Protein 1AXI (pdb70)

Nearest PDB structures (foldseek):
  1axi-assembly1_A-2  TM=1.006E+00  e=3.060E-24  Homo sapiens
  1a22-assembly1_A  TM=9.870E-01  e=1.464E-20  Homo sapiens
  1hwg-assembly1_A  TM=9.704E-01  e=1.781E-20  Homo sapiens
  1hwh-assembly1_A-2  TM=9.744E-01  e=2.389E-20  Homo sapiens
  3hhr-assembly1_A  TM=9.683E-01  e=1.779E-19  Homo sapiens

B-factor: mean 29.58, std 12.78, range [9.53, 71.74]

Foldseek 3Di:
DPACLVLLVVLLVLLVVLLVLLVQLLVVLCVPPPDPVNVCVLVVPPLPDLQVVQDADDDDVVLLVDDLLLLLLSLLLLLVLCLPVLVLCQVSQVPDPDPQGHSVSVNVSSVVSNVSSVVVCVVVDPVSVVDHHGYDDDHSVVNSSVSVVSNVSSVSNSVSSVSSCPVRHDNVDPD/DKEWPAKADAAQQWIKTAIDDQPDKWKWKCWVVHTDTQPDCPPVHHRMGIGGRVVGDAPTKMKMFIAHPVGTDYIDMDGHQQRHAHDFWDDKDKAFDDDDDADQWTKMKIFTGGDVNYPPPVPPFQKKKKKWKDFPPDDDIHTDDIGRHGMDMDTTDGLPTKMKMWMWMDTPPHHDIHDIYPIDIDHHDDD

GO terms:
  GO:0008083 growth factor activity (F, IDA)
  GO:0005131 growth hormone receptor binding (F, IDA)
  GO:0010828 positive regulation of D-glucose transmembrane transport (P, IDA)
  GO:0070186 growth hormone activity (F, IDA)
  GO:0005576 extracellular region (C, EXP)
  GO:0005148 prolactin receptor binding (F, IDA)
  GO:0031904 endosome lumen (C, TAS)
  GO:0005576 extracellular region (C, TAS)
  GO:0005515 protein binding (F, IPI)
  GO:0005125 cytokine activity (F, IDA)
  GO:0005576 extracellular region (C, IDA)
  GO:0040018 positive regulation of multicellular organism growth (P, IDA)
  GO:0043568 positive regulation of insulin-like growth factor receptor signaling pathway (P, IDA)
  GO:0019221 cytokine-mediated signaling pathway (P, IDA)
  GO:0032355 response to estradiol (P, IDA)
  GO:0051897 positive regulation of phosphatidylinositol 3-kinase/protein kinase B signal transduction (P, IDA)
  GO:0046427 positive regulation of receptor signaling pathway via JAK-STAT (P, IDA)
  GO:0060396 growth hormone receptor signaling pathway (P, IDA)
  GO:0060397 growth hormone receptor signaling pathway via JAK-STAT (P, IDA)
  GO:0097696 cell surface receptor signaling pathway via STAT (P, IDA)

InterPro domains:
  IPR001400 Somatotropin/prolactin [PF00103] (9-215)
  IPR001400 Somatotropin/prolactin [PR00836] (79-92)
  IPR001400 Somatotropin/prolactin [PR00836] (101-119)
  IPR001400 Somatotropin/prolactin [PR00836] (179-195)
  IPR001400 Somatotropin/prolactin [PR00836] (195-209)
  IPR001400 Somatotropin/prolactin [PTHR11417] (5-215)
  IPR009079 Four-helical cytokine-like, core [G3DSA:1.20.1250.10] (27-217)
  IPR009079 Four-helical cytokine-like, core [SSF47266] (28-215)
  IPR018116 Somatotropin hormone, conserved site [PS00266] (79-112)
  IPR018116 Somatotropin hormone, conserved site [PS00338] (191-208)
  IPR034975 Somatotropin [cd10285] (35-215)

CATH classification: 1.20.1250.10

Solvent-accessible surface area: 17903 Å² total; per-residue (Å²): 181,131,89,21,40,194,45,2,84,44,2,10,116,53,2,33,87,1,17,52,2,0,19,55,1,3,88,44,16,25,134,69,118,19,89,152,123,36,44,50,61,49,14,51,93,84,23,110,6,43,0,61,79,2,63,29,13,24,40,72,66,94,0,31,147,65,55,41,54,52,0,0,44,3,0,10,2,0,0,32,1,0,30,71,7,0,62,115,0,136,78,13,1,82,76,22,165,30,86,42,12,44,16,64,38,0,73,92,33,0,73,42,0,15,96,62,0,81,58,1,33,52,125,47,111,96,143,16,96,86,40,76,92,9,126,64,81,158,115,82,64,60,33,4,18,16,1,4,13,0,16,20,0,1,9,8,2,8,9,0,2,37,0,0,10,20,94,33,10,141,32,26,10,68,194,110,30,103,21,83,92,7,76,0,24,17,16,38,21,1,20,0,59,15,62,121,96,41,123,42,63,0,54,10,9,52,62,149,148,88,118,74,11,51,41,82,123,74,29,36,93,60,1,0,61,0,62,70,87,54,6,13,2,12,22,6,0,2,0,53,0,21,21,125,76,35,76,35,26,25,47,6,6,7,0,11,45,16,0,22,1,38,36,2,60,53,24,68,64,72,84,77,50,144,62,149,121,39,129,94,10,35,0,61,0,112,10,74,24,5,179,66,14,19,42,68,114,2,3,2,30,8,30,5,16,1,8,40,18,23,44,124,70,125,169,50,84,140,45,121,68,38,103,73,55,41,21,35,4,137,75,4,100,25,110,91,64,6,16,2,55,0,62,0,33,11,71,42,4,16,91,50,10,134,54,7,89,63,29,126,0,86,3,90,113,214

Structure (mmCIF, N/CA/C/O backbone):
data_1AXI
#
_entry.id   1AXI
#
_cell.length_a   65.600
_cell.length_b   65.600
_cell.length_c   231.700
_cell.angle_alpha   90.00
_cell.angle_beta   90.00
_cell.angle_gamma   90.00
#
_symmetry.space_group_name_H-M   'P 43 21 2'
#
loop_
_entity.id
_entity.type
_entity.pdbx_description
1 polymer 'GROWTH HORMONE'
2 polymer 'GROWTH HORMONE RECEPTOR'
3 non-polymer 'SULFATE ION'
4 water water
#
loop_
_atom_site.group_PDB
_atom_site.id
_atom_site.type_symbol
_atom_site.label_atom_id
_atom_site.label_alt_id
_atom_site.label_comp_id
_atom_site.label_asym_id
_atom_site.label_entity_id
_atom_site.label_seq_id
_atom_site.pdbx_PDB_ins_code
_atom_site.Cartn_x
_atom_site.Cartn_y
_atom_site.Cartn_z
_atom_site.occupancy
_atom_site.B_iso_or_equiv
_atom_site.auth_seq_id
_atom_site.auth_comp_id
_atom_site.auth_asym_id
_atom_site.auth_atom_id
_atom_site.pdbx_PDB_model_num
ATOM 1 N N . THR A 1 3 ? 66.339 29.868 106.342 1.00 46.72 3 THR A N 1
ATOM 2 C CA . THR A 1 3 ? 66.106 28.651 107.191 1.00 45.44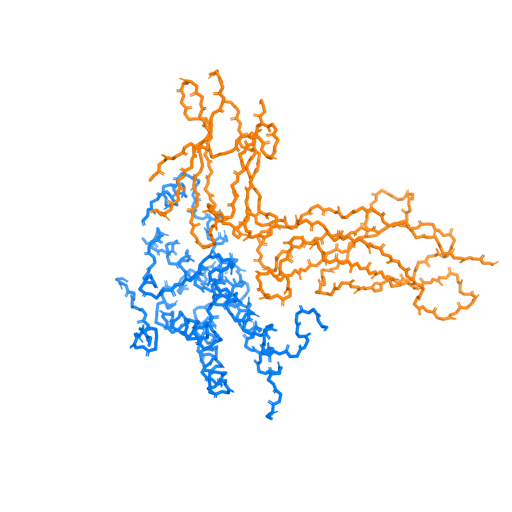 3 THR A CA 1
ATOM 3 C C . THR A 1 3 ? 64.636 28.227 107.193 1.00 41.74 3 THR A C 1
ATOM 4 O O . THR A 1 3 ? 63.758 29.068 107.050 1.00 40.25 3 THR A O 1
ATOM 8 N N . ILE A 1 4 ? 64.404 26.934 107.397 1.00 38.95 4 ILE A N 1
ATOM 9 C CA . ILE A 1 4 ? 63.012 26.460 107.497 1.00 37.64 4 ILE A CA 1
ATOM 10 C C . ILE A 1 4 ? 62.411 27.188 108.710 1.00 34.62 4 ILE A C 1
ATOM 11 O O . ILE A 1 4 ? 63.126 27.363 109.690 1.00 33.76 4 ILE A O 1
ATOM 16 N N . PRO A 1 5 ? 61.191 27.652 108.596 1.00 34.80 5 PRO A N 1
ATOM 17 C CA . PRO A 1 5 ? 60.507 28.384 109.651 1.00 33.12 5 PRO A CA 1
ATOM 18 C C . PRO A 1 5 ? 60.445 27.576 110.942 1.00 33.29 5 PRO A C 1
ATOM 19 O O . PRO A 1 5 ? 60.233 26.365 110.843 1.00 30.69 5 PRO A O 1
ATOM 23 N N . LEU A 1 6 ? 60.627 28.192 112.101 1.00 31.67 6 LEU A N 1
ATOM 24 C CA . LEU A 1 6 ? 60.674 27.456 113.369 1.00 34.43 6 LEU A CA 1
ATOM 25 C C . LEU A 1 6 ? 59.347 27.357 114.116 1.00 31.71 6 LEU A C 1
ATOM 26 O O . LEU A 1 6 ? 59.193 26.659 115.130 1.00 30.62 6 LEU A O 1
ATOM 31 N N . SER A 1 7 ? 58.341 28.019 113.584 1.00 25.92 7 SER A N 1
ATOM 32 C CA . SER A 1 7 ? 57.071 28.195 114.226 1.00 27.30 7 SER A CA 1
ATOM 33 C C . SER A 1 7 ? 56.439 26.851 114.527 1.00 25.38 7 SER A C 1
ATOM 34 O O . SER A 1 7 ? 55.947 26.728 115.649 1.00 24.66 7 SER A O 1
ATOM 37 N N . ARG A 1 8 ? 56.446 25.902 113.599 1.00 20.97 8 ARG A N 1
ATOM 38 C CA . ARG A 1 8 ? 55.839 24.612 113.816 1.00 21.96 8 ARG A CA 1
ATOM 39 C C . ARG A 1 8 ? 56.523 23.844 114.973 1.00 22.16 8 ARG A C 1
ATOM 40 O O . ARG A 1 8 ? 55.856 23.188 115.772 1.00 16.47 8 ARG A O 1
ATOM 48 N N . LEU A 1 9 ? 57.858 23.840 115.005 1.00 21.75 9 LEU A N 1
ATOM 49 C CA . LEU A 1 9 ? 58.557 23.113 116.085 1.00 23.37 9 LEU A CA 1
ATOM 50 C C . LEU A 1 9 ? 58.278 23.769 117.454 1.00 21.12 9 LEU A C 1
ATOM 51 O O . LEU A 1 9 ? 58.101 23.034 118.431 1.00 18.05 9 LEU A O 1
ATOM 56 N N . PHE A 1 10 ? 58.316 25.089 117.555 1.00 19.91 10 PHE A N 1
ATOM 57 C CA . PHE A 1 10 ? 58.046 25.824 118.786 1.00 22.18 10 PHE A CA 1
ATOM 58 C C . PHE A 1 10 ? 56.613 25.526 119.233 1.00 22.61 10 PHE A C 1
ATOM 59 O O . PHE A 1 10 ? 56.383 25.325 120.432 1.00 19.29 10 PHE A O 1
ATOM 67 N N . ASP A 1 11 ? 55.656 25.456 118.287 1.00 20.50 11 ASP A N 1
ATOM 68 C CA . ASP A 1 11 ? 54.268 25.202 118.661 1.00 22.01 11 ASP A CA 1
ATOM 69 C C . ASP A 1 11 ? 54.114 23.803 119.286 1.00 18.60 11 ASP A C 1
ATOM 70 O O . ASP A 1 11 ? 53.454 23.624 120.302 1.00 14.52 11 ASP A O 1
ATOM 75 N N . ASN A 1 12 ? 54.831 22.843 118.692 1.00 16.06 12 ASN A N 1
ATOM 76 C CA . ASN A 1 12 ? 54.754 21.477 119.167 1.00 15.93 12 ASN A CA 1
ATOM 77 C C . ASN A 1 12 ? 55.503 21.286 120.502 1.00 16.86 12 ASN A C 1
ATOM 78 O O . ASN A 1 12 ? 54.953 20.586 121.357 1.00 12.14 12 ASN A O 1
ATOM 83 N N . ALA A 1 13 ? 56.663 21.912 120.687 1.00 14.93 13 ALA A N 1
ATOM 84 C CA . ALA A 1 13 ? 57.399 21.859 121.933 1.00 17.75 13 ALA A CA 1
ATOM 85 C C . ALA A 1 13 ? 56.571 22.558 123.050 1.00 19.59 13 ALA A C 1
ATOM 86 O O . ALA A 1 13 ? 56.497 22.057 124.167 1.00 16.54 13 ALA A O 1
ATOM 88 N N . MET A 1 14 ? 55.886 23.660 122.738 1.00 19.53 14 MET A N 1
ATOM 89 C CA . MET A 1 14 ? 55.109 24.405 123.735 1.00 18.56 14 MET A CA 1
ATOM 90 C C . MET A 1 14 ? 53.863 23.670 124.183 1.00 19.57 14 MET A C 1
ATOM 91 O O . MET A 1 14 ? 53.442 23.766 125.332 1.00 16.35 14 MET A O 1
ATOM 96 N N . LEU A 1 15 ? 53.236 22.886 123.300 1.00 18.87 15 LEU A N 1
ATOM 97 C CA . LEU A 1 15 ? 52.090 22.064 123.613 1.00 19.19 15 LEU A CA 1
ATOM 98 C C . LEU A 1 15 ? 52.444 21.023 124.701 1.00 18.76 15 LEU A C 1
ATOM 99 O O . LEU A 1 15 ? 51.659 20.843 125.634 1.00 18.15 15 LEU A O 1
ATOM 104 N N . ARG A 1 16 ? 53.540 20.304 124.570 1.00 15.34 16 ARG A N 1
ATOM 105 C CA . ARG A 1 16 ? 54.043 19.359 125.527 1.00 17.54 16 ARG A CA 1
ATOM 106 C C . ARG A 1 16 ? 54.550 20.010 126.824 1.00 16.60 16 ARG A C 1
ATOM 107 O O . ARG A 1 16 ? 54.292 19.376 127.874 1.00 16.23 16 ARG A O 1
ATOM 115 N N . ALA A 1 17 ? 55.199 21.163 126.781 1.00 12.39 17 ALA A N 1
ATOM 116 C CA . ALA A 1 17 ? 55.620 21.846 128.002 1.00 16.09 17 ALA A CA 1
ATOM 117 C C . ALA A 1 17 ? 54.427 22.310 128.863 1.00 17.31 17 ALA A C 1
ATOM 118 O O . ALA A 1 17 ? 54.374 22.208 130.089 1.00 16.15 17 ALA A O 1
ATOM 120 N N . HIS A 1 18 ? 53.423 22.862 128.196 1.00 15.46 18 HIS A N 1
ATOM 121 C CA . HIS A 1 18 ? 52.210 23.340 128.878 1.00 19.35 18 HIS A CA 1
ATOM 122 C C . HIS A 1 18 ? 51.462 22.167 129.524 1.00 16.12 18 HIS A C 1
ATOM 123 O O . HIS A 1 18 ? 50.834 22.297 130.566 1.00 17.33 18 HIS A O 1
ATOM 130 N N . ARG A 1 19 ? 51.364 21.059 128.796 1.00 17.24 19 ARG A N 1
ATOM 131 C CA . ARG A 1 19 ? 50.700 19.859 129.308 1.00 18.05 19 ARG A CA 1
ATOM 132 C C . ARG A 1 19 ? 51.457 19.303 130.533 1.00 17.41 19 ARG A C 1
ATOM 133 O O . ARG A 1 19 ? 50.854 18.857 131.524 1.00 14.67 19 ARG A O 1
ATOM 141 N N . LEU A 1 20 ? 52.802 19.271 130.457 1.00 16.10 20 LEU A N 1
ATOM 142 C CA . LEU A 1 20 ? 53.561 18.835 131.652 1.00 16.63 20 LEU A CA 1
ATOM 143 C C . LEU A 1 20 ? 53.326 19.769 132.846 1.00 17.34 20 LEU A C 1
ATOM 144 O O . LEU A 1 20 ? 53.208 19.326 134.002 1.00 14.81 20 LEU A O 1
ATOM 149 N N . HIS A 1 21 ? 53.330 21.086 132.558 1.00 16.78 21 HIS A N 1
ATOM 150 C CA . HIS A 1 21 ? 53.092 22.084 133.604 1.00 16.09 21 HIS A CA 1
ATOM 151 C C . HIS A 1 21 ? 51.702 21.942 134.214 1.00 17.21 21 HIS A C 1
ATOM 152 O O . HIS A 1 21 ? 51.513 21.999 135.428 1.00 14.08 21 HIS A O 1
ATOM 159 N N . GLN A 1 22 ? 50.676 21.767 133.360 1.00 16.78 22 GLN A N 1
ATOM 160 C CA . GLN A 1 22 ? 49.311 21.595 133.836 1.00 18.85 22 GLN A CA 1
ATOM 161 C C . GLN A 1 22 ? 49.145 20.347 134.680 1.00 17.46 22 GLN A C 1
ATOM 162 O O . GLN A 1 22 ? 48.496 20.304 135.739 1.00 17.81 22 GLN A O 1
ATOM 168 N N . LEU A 1 23 ? 49.681 19.223 134.242 1.00 16.69 23 LEU A N 1
ATOM 169 C CA . LEU A 1 23 ? 49.645 17.965 134.955 1.00 19.20 23 LEU A CA 1
ATOM 170 C C . LEU A 1 23 ? 50.337 18.082 136.328 1.00 21.33 23 LEU A C 1
ATOM 171 O O . LEU A 1 23 ? 49.835 17.535 137.339 1.00 21.05 23 LEU A O 1
ATOM 176 N N . ALA A 1 24 ? 51.515 18.707 136.370 1.00 18.07 24 ALA A N 1
ATOM 177 C CA . ALA A 1 24 ? 52.221 18.930 137.626 1.00 19.57 24 ALA A CA 1
ATOM 178 C C . ALA A 1 24 ? 51.423 19.827 138.577 1.00 20.04 24 ALA A C 1
ATOM 179 O O . ALA A 1 24 ? 51.347 19.544 139.797 1.00 19.25 24 ALA A O 1
ATOM 181 N N . PHE A 1 25 ? 50.853 20.939 138.056 1.00 17.94 25 PHE A N 1
ATOM 182 C CA . PHE A 1 25 ? 50.109 21.825 138.949 1.00 19.90 25 PHE A CA 1
ATOM 183 C C . PHE A 1 25 ? 48.837 21.185 139.554 1.00 20.80 25 PHE A C 1
ATOM 184 O O . PHE A 1 25 ? 48.565 21.358 140.734 1.00 17.96 25 PHE A O 1
ATOM 192 N N . ASP A 1 26 ? 48.045 20.509 138.735 1.00 19.28 26 ASP A N 1
ATOM 193 C CA . ASP A 1 26 ? 46.796 19.881 139.109 1.00 23.20 26 ASP A CA 1
ATOM 194 C C . ASP A 1 26 ? 46.991 18.680 140.038 1.00 23.60 26 ASP A C 1
ATOM 195 O O . ASP A 1 26 ? 46.240 18.554 140.989 1.00 25.45 26 ASP A O 1
ATOM 200 N N . THR A 1 27 ? 48.032 17.905 139.838 1.00 19.48 27 THR A N 1
ATOM 201 C CA . THR A 1 27 ? 48.417 16.774 140.656 1.00 24.55 27 THR A CA 1
ATOM 202 C C . THR A 1 27 ? 48.938 17.191 142.015 1.00 24.30 27 THR A C 1
ATOM 203 O O . THR A 1 27 ? 48.580 16.582 143.039 1.00 23.96 27 THR A O 1
ATOM 207 N N . TYR A 1 28 ? 49.736 18.270 142.077 1.00 21.71 28 TYR A N 1
ATOM 208 C CA . TYR A 1 28 ? 50.155 18.834 143.347 1.00 20.04 28 TYR A CA 1
ATOM 209 C C . TYR A 1 28 ? 48.920 19.333 144.133 1.00 21.26 28 TYR A C 1
ATOM 210 O O . TYR A 1 28 ? 48.726 18.977 145.301 1.00 18.26 28 TYR A O 1
ATOM 219 N N . GLN A 1 29 ? 48.057 20.135 143.522 1.00 18.73 29 GLN A N 1
ATOM 220 C CA . GLN A 1 29 ? 46.899 20.689 144.191 1.00 21.45 29 GLN A CA 1
ATOM 221 C C . GLN A 1 29 ? 45.982 19.591 144.759 1.00 24.67 29 GLN A C 1
ATOM 222 O O . GLN A 1 29 ? 45.602 19.662 145.944 1.00 24.07 29 GLN A O 1
ATOM 228 N N . GLU A 1 30 ? 45.586 18.607 143.957 1.00 24.98 30 GLU A N 1
ATOM 229 C CA . GLU A 1 30 ? 44.743 17.496 144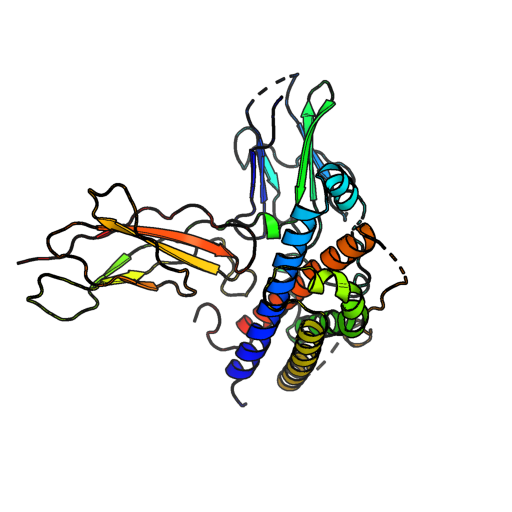.400 1.00 28.40 30 GLU A CA 1
ATOM 230 C C . GLU A 1 30 ? 45.346 16.798 145.610 1.00 29.51 30 GLU A C 1
ATOM 231 O O . GLU A 1 30 ? 44.693 16.602 146.638 1.00 28.31 30 GLU A O 1
ATOM 237 N N . PHE A 1 31 ? 46.623 16.395 145.486 1.00 25.75 31 PHE A N 1
ATOM 238 C CA . PHE A 1 31 ? 47.335 15.762 146.559 1.00 24.14 31 PHE A CA 1
ATOM 239 C C . PHE A 1 31 ? 47.308 16.594 147.846 1.00 24.87 31 PHE A C 1
ATOM 240 O O . PHE A 1 31 ? 47.046 16.042 148.935 1.00 21.81 31 PHE A O 1
ATOM 248 N N . GLU A 1 32 ? 47.714 17.844 147.785 1.00 25.60 32 GLU A N 1
ATOM 249 C CA . GLU A 1 32 ? 47.754 18.726 148.949 1.00 27.44 32 GLU A CA 1
ATOM 250 C C . GLU A 1 32 ? 46.376 18.847 149.613 1.00 27.91 32 GLU A C 1
ATOM 251 O O . GLU A 1 32 ? 46.294 18.725 150.838 1.00 26.59 32 GLU A O 1
ATOM 257 N N . GLU A 1 33 ? 45.303 19.042 148.877 1.00 28.75 33 GLU A N 1
ATOM 258 C CA . GLU A 1 33 ? 43.937 19.177 149.316 1.00 29.23 33 GLU A CA 1
ATOM 259 C C . GLU A 1 33 ? 43.379 17.901 149.981 1.00 32.69 33 GLU A C 1
ATOM 260 O O . GLU A 1 33 ? 42.509 18.030 150.874 1.00 30.87 33 GLU A O 1
ATOM 266 N N . ALA A 1 34 ? 43.792 16.736 149.481 1.00 29.96 34 ALA A N 1
ATOM 267 C CA . ALA A 1 34 ? 43.325 15.489 150.040 1.00 33.89 34 ALA A CA 1
ATOM 268 C C . ALA A 1 34 ? 44.121 14.975 151.243 1.00 32.93 34 ALA A C 1
ATOM 269 O O . ALA A 1 34 ? 43.497 14.446 152.197 1.00 34.62 34 ALA A O 1
ATOM 271 N N . TYR A 1 35 ? 45.437 14.999 151.192 1.00 28.79 35 TYR A N 1
ATOM 272 C CA . TYR A 1 35 ? 46.289 14.406 152.192 1.00 28.81 35 TYR A CA 1
ATOM 273 C C . TYR A 1 35 ? 47.020 15.299 153.173 1.00 29.70 35 TYR A C 1
ATOM 274 O O . TYR A 1 35 ? 47.679 14.734 154.075 1.00 30.58 35 TYR A O 1
ATOM 283 N N . ILE A 1 36 ? 46.986 16.631 153.055 1.00 27.31 36 ILE A N 1
ATOM 284 C CA . ILE A 1 36 ? 47.887 17.423 153.892 1.00 28.11 36 ILE A CA 1
ATOM 285 C C . ILE A 1 36 ? 47.122 18.484 154.656 1.00 29.05 36 ILE A C 1
ATOM 286 O O . ILE A 1 36 ? 46.647 19.455 154.092 1.00 30.50 36 ILE A O 1
ATOM 291 N N . PRO A 1 37 ? 46.929 18.289 155.958 1.00 31.32 37 PRO A N 1
ATOM 292 C CA . PRO A 1 37 ? 46.251 19.291 156.778 1.00 34.24 37 PRO A CA 1
ATOM 293 C C . PRO A 1 37 ? 47.087 20.584 156.801 1.00 36.76 37 PRO A C 1
ATOM 294 O O . PRO A 1 37 ? 48.293 20.558 156.565 1.00 35.88 37 PRO A O 1
ATOM 298 N N . LYS A 1 38 ? 46.495 21.730 157.082 1.00 41.71 38 LYS A N 1
ATOM 299 C CA . LYS A 1 38 ? 47.126 23.029 157.107 1.00 46.38 38 LYS A CA 1
ATOM 300 C C . LYS A 1 38 ? 48.322 23.201 158.022 1.00 47.18 38 LYS A C 1
ATOM 301 O O . LYS A 1 38 ? 49.215 23.981 157.652 1.00 48.29 38 LYS A O 1
ATOM 307 N N . GLU A 1 39 ? 48.454 22.487 159.128 1.00 48.06 39 GLU A N 1
ATOM 308 C CA . GLU A 1 39 ? 49.609 22.614 160.014 1.00 48.28 39 GLU A CA 1
ATOM 309 C C . GLU A 1 39 ? 50.821 21.901 159.456 1.00 44.81 39 GLU A C 1
ATOM 310 O O . GLU A 1 39 ? 51.954 22.325 159.675 1.00 45.38 39 GLU A O 1
ATOM 316 N N . GLN A 1 40 ? 50.615 20.759 158.806 1.00 42.67 40 GLN A N 1
ATOM 317 C CA . GLN A 1 40 ? 51.709 20.032 158.178 1.00 40.81 40 GLN A CA 1
ATOM 318 C C . GLN A 1 40 ? 52.152 20.851 156.931 1.00 40.39 40 GLN A C 1
ATOM 319 O O . GLN A 1 40 ? 53.348 20.807 156.638 1.00 39.30 40 GLN A O 1
ATOM 321 N N . LYS A 1 41 ? 51.202 21.514 156.280 1.00 38.05 41 LYS A N 1
ATOM 322 C CA . LYS A 1 41 ? 51.566 22.385 155.151 1.00 39.02 41 LYS A CA 1
ATOM 323 C C . LYS A 1 41 ? 52.504 23.525 155.596 1.00 36.71 41 LYS A C 1
ATOM 324 O O . LYS A 1 41 ? 53.559 23.712 155.042 1.00 33.02 41 LYS A O 1
ATOM 330 N N . TYR A 1 42 ? 52.122 24.257 156.654 1.00 39.79 42 TYR A N 1
ATOM 331 C CA . TYR A 1 42 ? 52.978 25.335 157.162 1.00 39.35 42 TYR A CA 1
ATOM 332 C C . TYR A 1 42 ? 54.366 24.824 157.561 1.00 37.43 42 TYR A C 1
ATOM 333 O O . TYR A 1 42 ? 55.384 25.421 157.159 1.00 33.89 42 TYR A O 1
ATOM 342 N N . SER A 1 43 ? 54.437 23.730 158.316 1.00 35.45 43 SER A N 1
ATOM 343 C CA . SER A 1 43 ? 55.744 23.192 158.691 1.00 39.85 43 SER A CA 1
ATOM 344 C C . SER A 1 43 ? 56.546 22.872 157.425 1.00 38.91 43 SER A C 1
ATOM 345 O O . SER A 1 43 ? 57.711 23.240 157.339 1.00 37.56 43 SER A O 1
ATOM 348 N N . PHE A 1 44 ? 55.938 22.162 156.474 1.00 39.61 44 PHE A N 1
ATOM 349 C CA . PHE A 1 44 ? 56.630 21.827 155.228 1.00 41.13 44 PHE A CA 1
ATOM 350 C C . PHE A 1 44 ? 57.121 23.074 154.490 1.00 38.31 44 PHE A C 1
ATOM 351 O O . PHE A 1 44 ? 58.311 23.134 154.198 1.00 37.02 44 PHE A O 1
ATOM 359 N N . LEU A 1 45 ? 56.269 24.074 154.280 1.00 37.65 45 LEU A N 1
ATOM 360 C CA . LEU A 1 45 ? 56.652 25.252 153.491 1.00 39.77 45 LEU A CA 1
ATOM 361 C C . LEU A 1 45 ? 57.546 26.248 154.211 1.00 41.19 45 LEU A C 1
ATOM 362 O O . LEU A 1 45 ? 58.278 27.020 153.560 1.00 40.98 45 LEU A O 1
ATOM 367 N N . GLN A 1 46 ? 57.588 26.212 155.540 1.00 43.10 46 GLN A N 1
ATOM 368 C CA . GLN A 1 46 ? 58.458 27.040 156.358 1.00 46.04 46 GLN A CA 1
ATOM 369 C C . GLN A 1 46 ? 59.894 26.493 156.386 1.00 49.01 46 GLN A C 1
ATOM 370 O O . GLN A 1 46 ? 60.836 27.239 156.684 1.00 47.59 46 GLN A O 1
ATOM 376 N N . ASN A 1 47 ? 60.038 25.197 156.089 1.00 50.30 47 ASN A N 1
ATOM 377 C CA . ASN A 1 47 ? 61.372 24.598 156.158 1.00 54.27 47 ASN A CA 1
ATOM 378 C C . ASN A 1 47 ? 62.107 24.638 154.825 1.00 55.71 47 ASN A C 1
ATOM 379 O O . ASN A 1 47 ? 61.617 24.182 153.803 1.00 56.65 47 ASN A O 1
ATOM 384 N N . PRO A 1 48 ? 63.318 25.202 154.833 1.00 56.74 48 PRO A N 1
ATOM 385 C CA . PRO A 1 48 ? 64.186 25.317 153.682 1.00 56.73 48 PRO A CA 1
ATOM 386 C C . PRO A 1 48 ? 65.019 24.090 153.396 1.00 56.71 48 PRO A C 1
ATOM 387 O O . PRO A 1 48 ? 64.660 23.167 152.690 1.00 59.21 48 PRO A O 1
ATOM 391 N N . SER A 1 51 ? 62.210 23.123 150.969 1.00 59.09 51 SER A N 1
ATOM 392 C CA . SER A 1 51 ? 62.182 22.799 149.539 1.00 56.79 51 SER A CA 1
ATOM 393 C C . SER A 1 51 ? 63.484 23.004 148.787 1.00 56.07 51 SER A C 1
ATOM 394 O O . SER A 1 51 ? 63.542 23.770 147.815 1.00 57.85 51 SER A O 1
ATOM 396 N N . LEU A 1 52 ? 64.571 22.330 149.186 1.00 53.05 52 LEU A N 1
ATOM 397 C CA . LEU A 1 52 ? 65.787 22.406 148.348 1.00 49.97 52 LEU A CA 1
ATOM 398 C C . LEU A 1 52 ? 65.688 21.131 147.495 1.00 47.70 52 LEU A C 1
ATOM 399 O O . LEU A 1 52 ? 65.873 19.999 147.951 1.00 49.32 52 LEU A O 1
ATOM 404 N N . CYS A 1 53 ? 65.204 21.245 146.276 1.00 40.23 53 CYS A N 1
ATOM 405 C CA . CYS A 1 53 ? 64.932 20.102 145.407 1.00 35.76 53 CYS A CA 1
ATOM 406 C C . CYS A 1 53 ? 66.215 19.457 144.968 1.00 31.06 53 CYS A C 1
ATOM 407 O O . CYS A 1 53 ? 67.234 20.148 144.921 1.00 29.05 53 CYS A O 1
ATOM 410 N N . PHE A 1 54 ? 66.227 18.198 144.555 1.00 31.02 54 PHE A N 1
ATOM 411 C CA . PHE A 1 54 ? 67.439 17.600 143.983 1.00 31.49 54 PHE A CA 1
ATOM 412 C C . PHE A 1 54 ? 67.909 18.415 142.786 1.00 32.80 54 PHE A C 1
ATOM 413 O O . PHE A 1 54 ? 69.134 18.438 142.558 1.00 32.65 54 PHE A O 1
ATOM 421 N N . SER A 1 55 ? 67.076 19.175 142.053 1.00 32.40 55 SER A N 1
ATOM 422 C CA . SER A 1 55 ? 67.585 19.969 140.934 1.00 34.31 55 SER A CA 1
ATOM 423 C C . SER A 1 55 ? 68.256 21.290 141.262 1.00 34.65 55 SER A C 1
ATOM 424 O O . SER A 1 55 ? 68.635 22.013 140.319 1.00 35.57 55 SER A O 1
ATOM 427 N N . GLU A 1 56 ? 68.495 21.665 142.499 1.00 36.49 56 GLU A N 1
ATOM 428 C CA . GLU A 1 56 ? 69.148 22.909 142.892 1.00 38.17 56 GLU A CA 1
ATOM 429 C C . GLU A 1 56 ? 70.569 23.075 142.423 1.00 37.76 56 GLU A C 1
ATOM 430 O O . GLU A 1 56 ? 71.019 24.239 142.356 1.00 41.43 56 GLU A O 1
ATOM 436 N N . SER A 1 57 ? 71.254 22.056 141.909 1.00 35.57 57 SER A N 1
ATOM 437 C CA . SER A 1 57 ? 72.561 22.249 141.300 1.00 34.48 57 SER A CA 1
ATOM 438 C C . SER A 1 57 ? 72.401 22.960 139.954 1.00 33.18 57 SER A C 1
ATOM 439 O O . SER A 1 57 ? 73.379 23.510 139.437 1.00 33.39 57 SER A O 1
ATOM 442 N N . ILE A 1 58 ? 71.229 22.868 139.316 1.00 29.00 58 ILE A N 1
ATOM 443 C CA . ILE A 1 58 ? 71.032 23.557 138.030 1.00 28.49 58 ILE A CA 1
ATOM 444 C C . ILE A 1 58 ? 70.603 24.989 138.363 1.00 29.21 58 ILE A C 1
ATOM 445 O O . ILE A 1 58 ? 69.650 25.295 139.091 1.00 24.65 58 ILE A O 1
ATOM 450 N N . PRO A 1 59 ? 71.359 25.943 137.850 1.00 29.41 59 PRO A N 1
ATOM 451 C CA . PRO A 1 59 ? 71.095 27.344 138.185 1.00 31.38 59 PRO A CA 1
ATOM 452 C C . PRO A 1 59 ? 69.877 27.814 137.419 1.00 31.35 59 PRO A C 1
ATOM 453 O O . PRO A 1 59 ? 69.837 27.680 136.202 1.00 35.31 59 PRO A O 1
ATOM 457 N N . THR A 1 60 ? 68.817 28.257 138.059 1.00 29.12 60 THR A N 1
ATOM 458 C CA . THR A 1 60 ? 67.556 28.647 137.505 1.00 27.52 60 THR A CA 1
ATOM 459 C C . THR A 1 60 ? 67.139 30.059 137.902 1.00 28.07 60 THR A C 1
ATOM 460 O O . THR A 1 60 ? 66.739 30.269 139.052 1.00 27.90 60 THR A O 1
ATOM 464 N N . PRO A 1 61 ? 67.155 31.042 136.993 1.00 25.53 61 PRO A N 1
ATOM 465 C CA . PRO A 1 61 ? 66.749 32.399 137.312 1.00 23.22 61 PRO A CA 1
ATOM 466 C C . PRO A 1 61 ? 65.272 32.395 137.727 1.00 24.88 61 PRO A C 1
ATOM 467 O O . PRO A 1 61 ? 64.529 31.579 137.125 1.00 22.31 61 PRO A O 1
ATOM 471 N N . SER A 1 62 ? 64.881 33.278 138.635 1.00 21.56 62 SER A N 1
ATOM 472 C CA . SER A 1 62 ? 63.506 33.254 139.140 1.00 25.72 62 SER A CA 1
ATOM 473 C C . SER A 1 62 ? 62.742 34.555 139.196 1.00 22.71 62 SER A C 1
ATOM 474 O O . SER A 1 62 ? 61.758 34.697 139.919 1.00 23.89 62 SER A O 1
ATOM 477 N N . ASN A 1 63 ? 63.103 35.570 138.439 1.00 19.99 63 ASN A N 1
ATOM 478 C CA . ASN A 1 63 ? 62.419 36.828 138.296 1.00 22.95 63 ASN A CA 1
ATOM 479 C C . ASN A 1 63 ? 62.630 37.232 136.825 1.00 22.82 63 ASN A C 1
ATOM 480 O O . ASN A 1 63 ? 63.463 36.655 136.110 1.00 20.61 63 ASN A O 1
ATOM 485 N N . ARG A 1 64 ? 61.736 38.082 136.356 1.00 21.72 64 ARG A N 1
ATOM 486 C CA . ARG A 1 64 ? 61.667 38.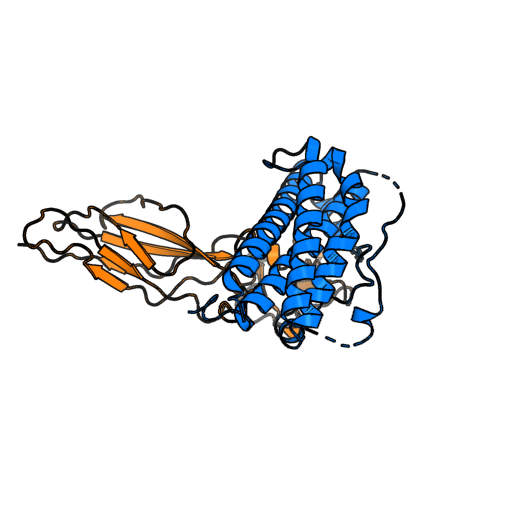460 134.980 1.00 24.64 64 ARG A CA 1
ATOM 487 C C . ARG A 1 64 ? 62.971 39.054 134.435 1.00 23.93 64 ARG A C 1
ATOM 488 O O . ARG A 1 64 ? 63.472 38.555 133.424 1.00 20.35 64 ARG A O 1
ATOM 496 N N . GLU A 1 65 ? 63.526 40.045 135.131 1.00 25.34 65 GLU A N 1
ATOM 497 C CA . GLU A 1 65 ? 64.747 40.671 134.619 1.00 29.54 65 GLU A CA 1
ATOM 498 C C . GLU A 1 65 ? 65.893 39.672 134.503 1.00 29.32 65 GLU A C 1
ATOM 499 O O . GLU A 1 65 ? 66.489 39.656 133.429 1.00 30.70 65 GLU A O 1
ATOM 501 N N . GLU A 1 66 ? 66.161 38.864 135.528 1.00 29.24 66 GLU A N 1
ATOM 502 C CA . GLU A 1 66 ? 67.293 37.948 135.429 1.00 29.18 66 GLU A CA 1
ATOM 503 C C . GLU A 1 66 ? 67.093 36.879 134.368 1.00 26.78 66 GLU A C 1
ATOM 504 O O . GLU A 1 66 ? 68.045 36.402 133.777 1.00 25.53 66 GLU A O 1
ATOM 510 N N . THR A 1 67 ? 65.858 36.444 134.145 1.00 24.89 67 THR A N 1
ATOM 511 C CA . THR A 1 67 ? 65.585 35.388 133.197 1.00 20.64 67 THR A CA 1
ATOM 512 C C . THR A 1 67 ? 65.795 35.971 131.803 1.00 23.41 67 THR A C 1
ATOM 513 O O . THR A 1 67 ? 66.515 35.353 130.995 1.00 21.88 67 THR A O 1
ATOM 517 N N . GLN A 1 68 ? 65.203 37.139 131.541 1.00 22.56 68 GLN A N 1
ATOM 518 C CA . GLN A 1 68 ? 65.345 37.690 130.189 1.00 26.46 68 GLN A CA 1
ATOM 519 C C . GLN A 1 68 ? 66.754 38.132 129.837 1.00 28.32 68 GLN A C 1
ATOM 520 O O . GLN A 1 68 ? 67.040 38.326 128.651 1.00 28.67 68 GLN A O 1
ATOM 526 N N . GLN A 1 69 ? 67.709 38.299 130.737 1.00 29.31 69 GLN A N 1
ATOM 527 C CA . GLN A 1 69 ? 69.089 38.601 130.489 1.00 29.72 69 GLN A CA 1
ATOM 528 C C . GLN A 1 69 ? 69.829 37.394 129.908 1.00 30.39 69 GLN A C 1
ATOM 529 O O . GLN A 1 69 ? 70.883 37.544 129.266 1.00 27.66 69 GLN A O 1
ATOM 535 N N . LYS A 1 70 ? 69.329 36.181 130.147 1.00 28.34 70 LYS A N 1
ATOM 536 C CA . LYS A 1 70 ? 69.928 34.965 129.607 1.00 27.99 70 LYS A CA 1
ATOM 537 C C . LYS A 1 70 ? 69.777 34.873 128.092 1.00 27.91 70 LYS A C 1
ATOM 538 O O . LYS A 1 70 ? 68.773 35.376 127.606 1.00 29.20 70 LYS A O 1
ATOM 544 N N . SER A 1 71 ? 70.682 34.248 127.374 1.00 25.34 71 SER A N 1
ATOM 545 C CA . SER A 1 71 ? 70.599 33.988 125.957 1.00 26.34 71 SER A CA 1
ATOM 546 C C . SER A 1 71 ? 69.610 32.856 125.642 1.00 25.17 71 SER A C 1
ATOM 547 O O . SER A 1 71 ? 69.162 32.115 126.540 1.00 22.01 71 SER A O 1
ATOM 550 N N . ASN A 1 72 ? 69.268 32.666 124.377 1.00 23.50 72 ASN A N 1
ATOM 551 C CA . ASN A 1 72 ? 68.334 31.636 123.981 1.00 23.58 72 ASN A CA 1
ATOM 552 C C . ASN A 1 72 ? 68.863 30.228 124.272 1.00 24.97 72 ASN A C 1
ATOM 553 O O . ASN A 1 72 ? 68.098 29.372 124.747 1.00 20.76 72 ASN A O 1
ATOM 558 N N . LEU A 1 73 ? 70.139 30.041 123.959 1.00 25.06 73 LEU A N 1
ATOM 559 C CA . LEU A 1 73 ? 70.807 28.759 124.173 1.00 27.21 73 LEU A CA 1
ATOM 560 C C . LEU A 1 73 ? 70.969 28.444 125.651 1.00 25.58 73 LEU A C 1
ATOM 561 O O . LEU A 1 73 ? 70.831 27.252 126.023 1.00 24.19 73 LEU A O 1
ATOM 566 N N . GLU A 1 74 ? 71.224 29.432 126.509 1.00 24.28 74 GLU A N 1
ATOM 567 C CA . GLU A 1 74 ? 71.293 29.169 127.937 1.00 25.94 74 GLU A CA 1
ATOM 568 C C . GLU A 1 74 ? 69.921 28.697 128.454 1.00 23.46 74 GLU A C 1
ATOM 569 O O . GLU A 1 74 ? 69.820 27.691 129.158 1.00 20.12 74 GLU A O 1
ATOM 575 N N . LEU A 1 75 ? 68.857 29.415 128.076 1.00 23.13 75 LEU A N 1
ATOM 576 C CA . LEU A 1 75 ? 67.497 29.064 128.557 1.00 24.17 75 LEU A CA 1
ATOM 577 C C . LEU A 1 75 ? 67.050 27.701 128.021 1.00 22.92 75 LEU A C 1
ATOM 578 O O . LEU A 1 75 ? 66.464 26.927 128.771 1.00 21.19 75 LEU A O 1
ATOM 583 N N . LEU A 1 76 ? 67.426 27.336 126.778 1.00 19.37 76 LEU A N 1
ATOM 584 C CA . LEU A 1 76 ? 67.085 26.027 126.274 1.00 20.39 76 LEU A CA 1
ATOM 585 C C . LEU A 1 76 ? 67.926 24.959 127.032 1.00 21.96 76 LEU A C 1
ATOM 586 O O . LEU A 1 76 ? 67.471 23.835 127.281 1.00 19.63 76 LEU A O 1
ATOM 591 N N . ARG A 1 77 ? 69.183 25.257 127.314 1.00 20.44 77 ARG A N 1
ATOM 592 C CA . ARG A 1 77 ? 70.091 24.305 127.959 1.00 22.87 77 ARG A CA 1
ATOM 593 C C . ARG A 1 77 ? 69.618 24.028 129.399 1.00 22.19 77 ARG A C 1
ATOM 594 O O . ARG A 1 77 ? 69.692 22.910 129.885 1.00 22.63 77 ARG A O 1
ATOM 602 N N . ILE A 1 78 ? 69.213 25.074 130.124 1.00 19.84 78 ILE A N 1
ATOM 603 C CA . ILE A 1 78 ? 68.689 24.871 131.463 1.00 21.56 78 ILE A CA 1
ATOM 604 C C . ILE A 1 78 ? 67.415 24.043 131.360 1.00 20.72 78 ILE A C 1
ATOM 605 O O . ILE A 1 78 ? 67.351 23.077 132.130 1.00 20.92 78 ILE A O 1
ATOM 610 N N . SER A 1 79 ? 66.522 24.315 130.403 1.00 19.81 79 SER A N 1
ATOM 611 C CA . SER A 1 79 ? 65.306 23.531 130.234 1.00 18.27 79 SER A CA 1
ATOM 612 C C . SER A 1 79 ? 65.582 22.078 129.956 1.00 17.19 79 SER A C 1
ATOM 613 O O . SER A 1 79 ? 64.895 21.170 130.476 1.00 15.52 79 SER A O 1
ATOM 616 N N . LEU A 1 80 ? 66.617 21.862 129.136 1.00 16.45 80 LEU A N 1
ATOM 617 C CA . LEU A 1 80 ? 67.029 20.520 128.787 1.00 15.98 80 LEU A CA 1
ATOM 618 C C . LEU A 1 80 ? 67.475 19.746 130.030 1.00 15.59 80 LEU A C 1
ATOM 619 O O . LEU A 1 80 ? 66.982 18.640 130.267 1.00 19.26 80 LEU A O 1
ATOM 624 N N . LEU A 1 81 ? 68.314 20.315 130.869 1.00 16.14 81 LEU A N 1
ATOM 625 C CA . LEU A 1 81 ? 68.788 19.656 132.085 1.00 18.08 81 LEU A CA 1
ATOM 626 C C . LEU A 1 81 ? 67.665 19.451 133.107 1.00 18.89 81 LEU A C 1
ATOM 627 O O . LEU A 1 81 ? 67.671 18.404 133.748 1.00 17.75 81 LEU A O 1
ATOM 632 N N . LEU A 1 82 ? 66.698 20.373 133.220 1.00 15.88 82 LEU A N 1
ATOM 633 C CA . LEU A 1 82 ? 65.574 20.122 134.123 1.00 16.18 82 LEU A CA 1
ATOM 634 C C . LEU A 1 82 ? 64.745 18.919 133.700 1.00 17.39 82 LEU A C 1
ATOM 635 O O . LEU A 1 82 ? 64.392 18.042 134.514 1.00 17.79 82 LEU A O 1
ATOM 640 N N . ILE A 1 83 ? 64.407 18.810 132.409 1.00 15.56 83 ILE A N 1
ATOM 641 C CA . ILE A 1 83 ? 63.624 17.708 131.874 1.00 18.64 83 ILE A CA 1
ATOM 642 C C . ILE A 1 83 ? 64.370 16.380 132.057 1.00 17.37 83 ILE A C 1
ATOM 643 O O . ILE A 1 83 ? 63.817 15.395 132.552 1.00 19.12 83 ILE A O 1
ATOM 648 N N . GLN A 1 84 ? 65.665 16.379 131.722 1.00 17.23 84 GLN A N 1
ATOM 649 C CA . GLN A 1 84 ? 66.461 15.153 131.880 1.00 18.86 84 GLN A CA 1
ATOM 650 C C . GLN A 1 84 ? 66.597 14.717 133.325 1.00 20.61 84 GLN A C 1
ATOM 651 O O . GLN A 1 84 ? 66.608 13.492 133.545 1.00 18.59 84 GLN A O 1
ATOM 657 N N . SER A 1 85 ? 66.608 15.659 134.295 1.00 21.41 85 SER A N 1
ATOM 658 C CA . SER A 1 85 ? 66.673 15.295 135.706 1.00 21.19 85 SER A CA 1
ATOM 659 C C . SER A 1 85 ? 65.453 14.490 136.174 1.00 22.57 85 SER A C 1
ATOM 660 O O . SER A 1 85 ? 65.521 13.825 137.206 1.00 21.92 85 SER A O 1
ATOM 663 N N . TRP A 1 86 ? 64.317 14.535 135.490 1.00 20.64 86 TRP A N 1
ATOM 664 C CA . TRP A 1 86 ? 63.092 13.870 135.883 1.00 19.96 86 TRP A CA 1
ATOM 665 C C . TRP A 1 86 ? 62.813 12.545 135.187 1.00 19.15 86 TRP A C 1
ATOM 666 O O . TRP A 1 86 ? 61.932 11.780 135.575 1.00 20.40 86 TRP A O 1
ATOM 677 N N . LEU A 1 87 ? 63.636 12.119 134.253 1.00 21.35 87 LEU A N 1
ATOM 678 C CA . LEU A 1 87 ? 63.502 10.867 133.494 1.00 23.76 87 LEU A CA 1
ATOM 679 C C . LEU A 1 87 ? 63.503 9.631 134.382 1.00 24.56 87 LEU A C 1
ATOM 680 O O . LEU A 1 87 ? 62.687 8.732 134.195 1.00 23.68 87 LEU A O 1
ATOM 685 N N . GLU A 1 88 ? 64.398 9.589 135.367 1.00 26.36 88 GLU A N 1
ATOM 686 C CA . GLU A 1 88 ? 64.428 8.469 136.335 1.00 27.32 88 GLU A CA 1
ATOM 687 C C . GLU A 1 88 ? 63.516 8.660 137.518 1.00 27.48 88 GLU A C 1
ATOM 688 O O . GLU A 1 88 ? 62.671 7.796 137.822 1.00 29.40 88 GLU A O 1
ATOM 690 N N . PRO A 1 89 ? 63.583 9.790 138.237 1.00 27.81 89 PRO A N 1
ATOM 691 C CA . PRO A 1 89 ? 62.751 10.077 139.392 1.00 28.65 89 PRO A CA 1
ATOM 692 C C . PRO A 1 89 ? 61.253 10.057 139.266 1.00 29.65 89 PRO A C 1
ATOM 693 O O . PRO A 1 89 ? 60.547 9.790 140.263 1.00 28.03 89 PRO A O 1
ATOM 697 N N . VAL A 1 90 ? 60.712 10.316 138.061 1.00 29.74 90 VAL A N 1
ATOM 698 C CA . VAL A 1 90 ? 59.302 10.333 137.781 1.00 32.30 90 VAL A CA 1
ATOM 699 C C . VAL A 1 90 ? 58.693 8.966 138.083 1.00 36.42 90 VAL A C 1
ATOM 700 O O . VAL A 1 90 ? 57.527 8.922 138.507 1.00 36.03 90 VAL A O 1
ATOM 704 N N . GLN A 1 91 ? 59.473 7.877 137.990 1.00 38.81 91 GLN A N 1
ATOM 705 C CA . GLN A 1 91 ? 58.921 6.573 138.375 1.00 44.26 91 GLN A CA 1
ATOM 706 C C . GLN A 1 91 ? 58.599 6.461 139.862 1.00 44.89 91 GLN A C 1
ATOM 707 O O . GLN A 1 91 ? 57.752 5.641 140.268 1.00 44.40 91 GLN A O 1
ATOM 713 N N . PHE A 1 92 ? 59.112 7.318 140.731 1.00 44.86 92 PHE A N 1
ATOM 714 C CA . PHE A 1 92 ? 58.763 7.412 142.126 1.00 46.43 92 PHE A CA 1
ATOM 715 C C . PHE A 1 92 ? 57.447 8.142 142.376 1.00 48.01 92 PHE A C 1
ATOM 716 O O . PHE A 1 92 ? 57.054 8.357 143.525 1.00 49.51 92 PHE A O 1
ATOM 724 N N . LEU A 1 93 ? 56.728 8.559 141.345 1.00 46.78 93 LEU A N 1
ATOM 725 C CA . LEU A 1 93 ? 55.442 9.213 141.517 1.00 47.40 93 LEU A CA 1
ATOM 726 C C . LEU A 1 93 ? 54.386 8.269 140.954 1.00 49.78 93 LEU A C 1
ATOM 727 O O . LEU A 1 93 ? 53.242 8.652 140.733 1.00 50.13 93 LEU A O 1
ATOM 732 N N . ARG A 1 94 ? 54.793 7.017 140.729 1.00 52.95 94 ARG A N 1
ATOM 733 C CA . ARG A 1 94 ? 53.897 6.009 140.168 1.00 56.86 94 ARG A CA 1
ATOM 734 C C . ARG A 1 94 ? 52.603 5.870 140.962 1.00 57.23 94 ARG A C 1
ATOM 735 O O . ARG A 1 94 ? 51.524 6.010 140.382 1.00 56.50 94 ARG A O 1
ATOM 743 N N . SER A 1 95 ? 52.710 5.640 142.271 1.00 58.30 95 SER A N 1
ATOM 744 C CA . SER A 1 95 ? 51.506 5.490 143.091 1.00 58.95 95 SER A CA 1
ATOM 745 C C . SER A 1 95 ? 50.767 6.814 143.221 1.00 57.97 95 SER A C 1
ATOM 746 O O . SER A 1 95 ? 49.532 6.823 143.155 1.00 59.04 95 SER A O 1
ATOM 749 N N . VAL A 1 96 ? 51.478 7.938 143.339 1.00 56.32 96 VAL A N 1
ATOM 750 C CA . VAL A 1 96 ? 50.798 9.225 143.358 1.00 54.71 96 VAL A CA 1
ATOM 751 C C . VAL A 1 96 ? 49.872 9.345 142.147 1.00 53.21 96 VAL A C 1
ATOM 752 O O . VAL A 1 96 ? 48.673 9.539 142.299 1.00 52.99 96 VAL A O 1
ATOM 756 N N . PHE A 1 97 ? 50.425 9.253 140.942 1.00 52.36 97 PHE A N 1
ATOM 757 C CA . PHE A 1 97 ? 49.669 9.442 139.716 1.00 52.02 97 PHE A CA 1
ATOM 758 C C . PHE A 1 97 ? 48.621 8.370 139.443 1.00 51.76 97 PHE A C 1
ATOM 759 O O . PHE A 1 97 ? 47.685 8.644 138.689 1.00 51.37 97 PHE A O 1
ATOM 767 N N . ALA A 1 98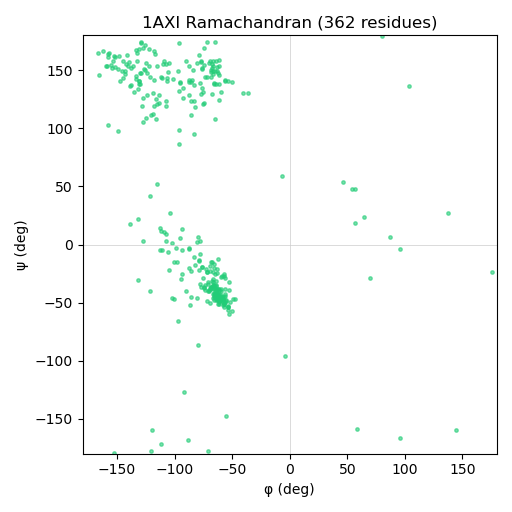 ? 48.741 7.160 139.978 1.00 52.05 98 ALA A N 1
ATOM 768 C CA . ALA A 1 98 ? 47.743 6.121 139.709 1.00 52.42 98 ALA A CA 1
ATOM 769 C C . ALA A 1 98 ? 46.493 6.339 140.553 1.00 50.50 98 ALA A C 1
ATOM 770 O O . ALA A 1 98 ? 45.384 6.134 140.086 1.00 49.49 98 ALA A O 1
ATOM 772 N N . ASN A 1 99 ? 46.669 6.843 141.769 1.00 50.97 99 ASN A N 1
ATOM 773 C CA . ASN A 1 99 ? 45.571 7.167 142.660 1.00 50.84 99 ASN A CA 1
ATOM 774 C C . ASN A 1 99 ? 44.894 8.489 142.315 1.00 51.32 99 ASN A C 1
ATOM 775 O O . ASN A 1 99 ? 43.813 8.782 142.845 1.00 50.72 99 ASN A O 1
ATOM 777 N N . SER A 1 100 ? 45.505 9.309 141.463 1.00 49.84 100 SER A N 1
ATOM 778 C CA . SER A 1 100 ? 45.038 10.606 141.049 1.00 48.55 100 SER A CA 1
ATOM 779 C C . SER A 1 100 ? 43.766 10.616 140.208 1.00 49.80 100 SER A C 1
ATOM 780 O O . SER A 1 100 ? 43.635 9.783 139.308 1.00 51.36 100 SER A O 1
ATOM 783 N N . LEU A 1 101 ? 42.928 11.644 140.349 1.00 49.63 101 LEU A N 1
ATOM 784 C CA . LEU A 1 101 ? 41.777 11.763 139.476 1.00 50.26 101 LEU A CA 1
ATOM 785 C C . LEU A 1 101 ? 42.110 12.675 138.296 1.00 49.85 101 LEU A C 1
ATOM 786 O O . LEU A 1 101 ? 41.182 12.930 137.527 1.00 49.37 101 LEU A O 1
ATOM 791 N N . VAL A 1 102 ? 43.348 13.124 138.150 1.00 47.45 102 VAL A N 1
ATOM 792 C CA . VAL A 1 102 ? 43.700 13.996 137.020 1.00 45.25 102 VAL A CA 1
ATOM 793 C C . VAL A 1 102 ? 43.790 13.205 135.720 1.00 46.41 102 VAL A C 1
ATOM 794 O O . VAL A 1 102 ? 44.605 12.279 135.587 1.00 47.73 102 VAL A O 1
ATOM 798 N N . TYR A 1 103 ? 43.002 13.557 134.696 1.00 46.63 103 TYR A N 1
ATOM 799 C CA . TYR A 1 103 ? 43.018 12.795 133.446 1.00 47.47 103 TYR A CA 1
ATOM 800 C C . TYR A 1 103 ? 44.391 12.825 132.792 1.00 47.11 103 TYR A C 1
ATOM 801 O O . TYR A 1 103 ? 44.890 13.927 132.557 1.00 47.03 103 TYR A O 1
ATOM 803 N N . GLY A 1 104 ? 44.970 11.653 132.522 1.00 46.70 104 GLY A N 1
ATOM 804 C CA . GLY A 1 104 ? 46.265 11.571 131.883 1.00 46.11 104 GLY A CA 1
ATOM 805 C C . GLY A 1 104 ? 47.461 11.408 132.803 1.00 47.31 104 GLY A C 1
ATOM 806 O O . GLY A 1 104 ? 48.617 11.283 132.345 1.00 47.82 104 GLY A O 1
ATOM 807 N N . ALA A 1 105 ? 47.242 11.438 134.116 1.00 47.41 105 ALA A N 1
ATOM 808 C CA . ALA A 1 105 ? 48.363 11.285 135.033 1.00 48.30 105 ALA A CA 1
ATOM 809 C C . ALA A 1 105 ? 48.686 9.824 135.324 1.00 49.41 105 ALA A C 1
ATOM 810 O O . ALA A 1 105 ? 47.988 9.133 136.054 1.00 51.04 105 ALA A O 1
ATOM 812 N N . SER A 1 106 ? 49.825 9.366 134.855 1.00 49.39 106 SER A N 1
ATOM 813 C CA . SER A 1 106 ? 50.397 8.057 135.118 1.00 49.00 106 SER A CA 1
ATOM 814 C C . SER A 1 106 ? 51.899 8.256 134.927 1.00 49.46 106 SER A C 1
ATOM 815 O O . SER A 1 106 ? 52.250 9.120 134.107 1.00 47.75 106 SER A O 1
ATOM 818 N N . ASP A 1 107 ? 52.750 7.491 135.601 1.00 50.22 107 ASP A N 1
ATOM 819 C CA . ASP A 1 107 ? 54.179 7.705 135.363 1.00 50.56 107 ASP A CA 1
ATOM 820 C C . ASP A 1 107 ? 54.537 7.366 133.924 1.00 49.39 107 ASP A C 1
ATOM 821 O O . ASP A 1 107 ? 55.412 8.050 133.369 1.00 49.54 107 ASP A O 1
ATOM 826 N N . SER A 1 108 ? 53.926 6.373 133.277 1.00 47.38 108 SER A N 1
ATOM 827 C CA . SER A 1 108 ? 54.257 6.032 131.893 1.00 45.13 108 SER A CA 1
ATOM 828 C C . SER A 1 108 ? 53.973 7.185 130.921 1.00 41.31 108 SER A C 1
ATOM 829 O O . SER A 1 108 ? 54.760 7.504 130.028 1.00 41.45 108 SER A O 1
ATOM 831 N N . ASN A 1 109 ? 52.757 7.724 131.054 1.00 37.88 109 ASN A N 1
ATOM 832 C CA . ASN A 1 109 ? 52.352 8.857 130.243 1.00 35.18 109 ASN A CA 1
ATOM 833 C C . ASN A 1 109 ? 53.290 10.031 130.532 1.00 33.14 109 ASN A C 1
ATOM 834 O O . ASN A 1 109 ? 53.749 10.646 129.572 1.00 33.56 109 ASN A O 1
ATOM 836 N N . VAL A 1 110 ? 53.611 10.358 131.778 1.00 31.09 110 VAL A N 1
ATOM 837 C CA . VAL A 1 110 ? 54.537 11.447 132.083 1.00 28.06 110 VAL A CA 1
ATOM 838 C C . VAL A 1 110 ? 55.938 11.131 131.585 1.00 27.18 110 VAL A C 1
ATOM 839 O O . VAL A 1 110 ? 56.601 11.946 130.918 1.00 24.63 110 VAL A O 1
ATOM 843 N N . TYR A 1 111 ? 56.466 9.941 131.857 1.00 23.95 111 TYR A N 1
ATOM 844 C CA . TYR A 1 111 ? 57.762 9.592 131.268 1.00 25.37 111 TYR A CA 1
ATOM 845 C C . TYR A 1 111 ? 57.791 9.858 129.752 1.00 23.54 111 TYR A C 1
ATOM 846 O O . TYR A 1 111 ? 58.765 10.376 129.190 1.00 21.29 111 TYR A O 1
ATOM 855 N N . ASP A 1 112 ? 56.770 9.436 128.997 1.00 26.09 112 ASP A N 1
ATOM 856 C CA . ASP A 1 112 ? 56.695 9.613 127.547 1.00 27.12 112 ASP A CA 1
ATOM 857 C C . ASP A 1 112 ? 56.778 11.066 127.089 1.00 23.70 112 ASP A C 1
ATOM 858 O O . ASP A 1 112 ? 57.540 11.394 126.174 1.00 23.35 112 ASP A O 1
ATOM 863 N N . LEU A 1 113 ? 56.007 11.902 127.757 1.00 22.90 113 LEU A N 1
ATOM 864 C CA . LEU A 1 113 ? 56.035 13.340 127.590 1.00 25.84 113 LEU A CA 1
ATOM 865 C C . LEU A 1 113 ? 57.436 13.940 127.800 1.00 22.49 113 LEU A C 1
ATOM 866 O O . LEU A 1 113 ? 57.821 14.769 126.991 1.00 21.43 113 LEU A O 1
ATOM 871 N N . LEU A 1 114 ? 58.116 13.566 128.899 1.00 20.47 114 LEU A N 1
ATOM 872 C CA . LEU A 1 114 ? 59.447 14.132 129.172 1.00 18.78 114 LEU A CA 1
ATOM 873 C C . LEU A 1 114 ? 60.430 13.751 128.089 1.00 16.28 114 LEU A C 1
ATOM 874 O O . LEU A 1 114 ? 61.252 14.518 127.563 1.00 16.28 114 LEU A O 1
ATOM 879 N N . LYS A 1 115 ? 60.440 12.433 127.736 1.00 19.47 115 LYS A N 1
ATOM 880 C CA . LYS A 1 115 ? 61.348 11.976 126.668 1.00 21.99 115 LYS A CA 1
ATOM 881 C C . LYS A 1 115 ? 61.085 12.709 125.334 1.00 21.09 115 LYS A C 1
ATOM 882 O O . LYS A 1 115 ? 62.009 13.168 124.646 1.00 23.20 115 LYS A O 1
ATOM 888 N N . ASP A 1 116 ? 59.830 12.825 124.947 1.00 18.46 116 ASP A N 1
ATOM 889 C CA . ASP A 1 116 ? 59.421 13.555 123.741 1.00 17.93 116 ASP A CA 1
ATOM 890 C C . ASP A 1 116 ? 59.911 14.985 123.824 1.00 19.15 116 ASP A C 1
ATOM 891 O O . ASP A 1 116 ? 60.605 15.399 122.912 1.00 17.77 116 ASP A O 1
ATOM 896 N N . LEU A 1 117 ? 59.651 15.724 124.942 1.00 21.36 117 LEU A N 1
ATOM 897 C CA . LEU A 1 117 ? 60.176 17.079 125.060 1.00 16.95 117 LEU A CA 1
ATOM 898 C C . LEU A 1 117 ? 61.687 17.179 125.039 1.00 17.77 117 LEU A C 1
ATOM 899 O O . LEU A 1 117 ? 62.246 18.158 124.470 1.00 15.24 117 LEU A O 1
ATOM 904 N N . GLU A 1 118 ? 62.402 16.313 125.766 1.00 19.27 118 GLU A N 1
ATOM 905 C CA . GLU A 1 118 ? 63.901 16.331 125.709 1.00 19.53 118 GLU A CA 1
ATOM 906 C C . GLU A 1 118 ? 64.401 16.270 124.255 1.00 20.62 118 GLU A C 1
ATOM 907 O O . GLU A 1 118 ? 65.335 16.983 123.875 1.00 22.47 118 GLU A O 1
ATOM 913 N N . GLU A 1 119 ? 63.926 15.353 123.414 1.00 21.27 119 GLU A N 1
ATOM 914 C CA . GLU A 1 119 ? 64.349 15.332 122.007 1.00 25.02 119 GLU A CA 1
ATOM 915 C C . GLU A 1 119 ? 63.952 16.627 121.277 1.00 23.33 119 GLU A C 1
ATOM 916 O O . GLU A 1 119 ? 64.773 17.155 120.521 1.00 25.05 119 GLU A O 1
ATOM 922 N N . ARG A 1 120 ? 62.770 17.205 121.556 1.00 21.24 120 ARG A N 1
ATOM 923 C CA . ARG A 1 120 ? 62.424 18.459 120.853 1.00 20.18 120 ARG A CA 1
ATOM 924 C C . ARG A 1 120 ? 63.304 19.619 121.239 1.00 19.98 120 ARG A C 1
ATOM 925 O O . ARG A 1 120 ? 63.576 20.464 120.347 1.00 21.15 120 ARG A O 1
ATOM 933 N N . ILE A 1 121 ? 63.711 19.695 122.517 1.00 16.74 121 ILE A N 1
ATOM 934 C CA . ILE A 1 121 ? 64.562 20.779 122.961 1.00 16.50 121 ILE A CA 1
ATOM 935 C C . ILE A 1 121 ? 65.912 20.569 122.241 1.00 19.54 121 ILE A C 1
ATOM 936 O O . ILE A 1 121 ? 66.550 21.519 121.819 1.00 19.37 121 ILE A O 1
ATOM 941 N N . GLN A 1 122 ? 66.442 19.333 122.222 1.00 20.99 122 GLN A N 1
ATOM 942 C CA . GLN A 1 122 ? 67.692 19.074 121.509 1.00 24.56 122 GLN A CA 1
ATOM 943 C C . GLN A 1 122 ? 67.603 19.491 120.035 1.00 23.04 122 GLN A C 1
ATOM 944 O O . GLN A 1 122 ? 68.548 20.138 119.591 1.00 24.12 122 GLN A O 1
ATOM 950 N N . THR A 1 123 ? 66.516 19.217 119.330 1.00 22.34 123 THR A N 1
ATOM 951 C CA . THR A 1 123 ? 66.451 19.717 117.922 1.00 23.45 123 THR A CA 1
ATOM 952 C C . THR A 1 123 ? 66.468 21.225 117.852 1.00 23.32 123 THR A C 1
ATOM 953 O O . THR A 1 123 ? 67.089 21.823 116.965 1.00 25.78 123 THR A O 1
ATOM 957 N N . LEU A 1 124 ? 65.784 21.902 118.785 1.00 21.43 124 LEU A N 1
ATOM 958 C CA . LEU A 1 124 ? 65.718 23.366 118.817 1.00 24.83 124 LEU A CA 1
ATOM 959 C C . LEU A 1 124 ? 67.077 23.974 119.121 1.00 24.72 124 LEU A C 1
ATOM 960 O O . LEU A 1 124 ? 67.470 24.987 118.516 1.00 26.67 124 LEU A O 1
ATOM 965 N N . MET A 1 125 ? 67.890 23.374 119.988 1.00 24.50 125 MET A N 1
ATOM 966 C CA . MET A 1 125 ? 69.235 23.885 120.243 1.00 26.56 125 MET A CA 1
ATOM 967 C C . MET A 1 125 ? 70.121 23.703 118.995 1.00 28.86 125 MET A C 1
ATOM 968 O O . MET A 1 125 ? 71.008 24.529 118.764 1.00 30.68 125 MET A O 1
ATOM 973 N N . GLY A 1 126 ? 69.875 22.664 118.218 1.00 29.62 126 GLY A N 1
ATOM 974 C CA . GLY A 1 126 ? 70.603 22.426 116.973 1.00 34.86 126 GLY A CA 1
ATOM 975 C C . GLY A 1 126 ? 70.300 23.542 115.974 1.00 35.59 126 GLY A C 1
ATOM 976 O O . GLY A 1 126 ? 71.215 24.150 115.416 1.00 34.60 126 GLY A O 1
ATOM 977 N N . ARG A 1 127 ? 69.036 23.933 115.846 1.00 36.08 127 ARG A N 1
ATOM 978 C CA . ARG A 1 127 ? 68.624 24.992 114.947 1.00 35.78 127 ARG A CA 1
ATOM 979 C C . ARG A 1 127 ? 69.080 26.380 115.353 1.00 38.12 127 ARG A C 1
ATOM 980 O O . ARG A 1 127 ? 69.000 27.284 114.512 1.00 38.15 127 ARG A O 1
ATOM 988 N N . LEU A 1 128 ? 69.380 26.638 116.626 1.00 38.48 128 LEU A N 1
ATOM 989 C CA . LEU A 1 128 ? 69.747 27.998 117.010 1.00 39.29 128 LEU A CA 1
ATOM 990 C C . LEU A 1 128 ? 71.241 28.076 117.311 1.00 40.92 128 LEU A C 1
ATOM 991 O O . LEU A 1 128 ? 71.676 29.093 117.839 1.00 42.29 128 LEU A O 1
ATOM 996 N N . THR A 1 129 ? 71.994 27.021 117.010 1.00 42.32 129 THR A N 1
ATOM 997 C CA . THR A 1 129 ? 73.418 26.976 117.273 1.00 45.00 129 THR A CA 1
ATOM 998 C C . THR A 1 129 ? 74.102 28.328 117.066 1.00 47.52 129 THR A C 1
ATOM 999 O O . THR A 1 129 ? 74.014 28.897 115.978 1.00 49.18 129 THR A O 1
ATOM 1001 N N . GLY A 1 136 ? 80.865 28.360 129.512 1.00 51.34 136 GLY A N 1
ATOM 1002 C CA . GLY A 1 136 ? 79.902 28.550 130.607 1.00 49.53 136 GLY A CA 1
ATOM 1003 C C . GLY A 1 136 ? 79.635 27.232 131.326 1.00 48.25 136 GLY A C 1
ATOM 1004 O O . GLY A 1 136 ? 79.405 26.211 130.682 1.00 48.11 136 GLY A O 1
ATOM 1005 N N . GLN A 1 137 ? 79.593 27.234 132.657 1.00 49.02 137 GLN A N 1
ATOM 1006 C CA . GLN A 1 137 ? 79.357 26.028 133.450 1.00 48.55 137 GLN A CA 1
ATOM 1007 C C . GLN A 1 137 ? 78.178 25.199 132.939 1.00 45.79 137 GLN A C 1
ATOM 1008 O O . GLN A 1 137 ? 78.259 23.990 132.784 1.00 43.11 137 GLN A O 1
ATOM 1014 N N . ILE A 1 138 ? 77.060 25.875 132.674 1.00 43.95 138 ILE A N 1
ATOM 1015 C CA . ILE A 1 138 ? 75.827 25.241 132.223 1.00 40.40 138 ILE A CA 1
ATOM 1016 C C . ILE A 1 138 ? 75.942 24.333 131.031 1.00 37.09 138 ILE A C 1
ATOM 1017 O O . ILE A 1 138 ? 75.273 23.281 131.002 1.00 33.29 138 ILE A O 1
ATOM 1022 N N . PHE A 1 139 ? 76.856 24.602 130.086 1.00 36.31 139 PHE A N 1
ATOM 1023 C CA . PHE A 1 139 ? 77.117 23.648 129.003 1.00 37.39 139 PHE A CA 1
ATOM 1024 C C . PHE A 1 139 ? 78.103 22.583 129.467 1.00 38.29 139 PHE A C 1
ATOM 1025 O O . PHE A 1 139 ? 78.249 21.517 128.847 1.00 39.91 139 PHE A O 1
ATOM 1033 N N . LYS A 1 140 ? 78.741 22.737 130.621 1.00 38.06 140 LYS A N 1
ATOM 1034 C CA . LYS A 1 140 ? 79.644 21.735 131.165 1.00 43.01 140 LYS A CA 1
ATOM 1035 C C . LYS A 1 140 ? 78.961 20.711 132.082 1.00 43.19 140 LYS A C 1
ATOM 1036 O O . LYS A 1 140 ? 79.350 19.523 132.085 1.00 44.20 140 LYS A O 1
ATOM 1038 N N . GLN A 1 141 ? 78.026 21.168 132.913 1.00 42.46 141 GLN A N 1
ATOM 1039 C CA . GLN A 1 141 ? 77.375 20.283 133.880 1.00 41.34 141 GLN A CA 1
ATOM 1040 C C . GLN A 1 141 ? 76.399 19.288 133.266 1.00 38.71 141 GLN A C 1
ATOM 1041 O O . GLN A 1 141 ? 76.135 19.193 132.080 1.00 37.41 141 GLN A O 1
ATOM 1047 N N . THR A 1 142 ? 75.901 18.403 134.142 1.00 37.11 142 THR A N 1
ATOM 1048 C CA . THR A 1 142 ? 75.023 17.331 133.675 1.00 32.65 142 THR A CA 1
ATOM 1049 C C . THR A 1 142 ? 73.718 17.524 134.425 1.00 29.01 142 THR A C 1
ATOM 1050 O O . THR A 1 142 ? 73.631 18.483 135.178 1.00 26.35 142 THR A O 1
ATOM 1054 N N . TYR A 1 143 ? 72.774 16.642 134.210 1.00 25.42 143 TYR A N 1
ATOM 1055 C CA . TYR A 1 143 ? 71.501 16.695 134.901 1.00 26.80 143 TYR A CA 1
ATOM 1056 C C . TYR A 1 143 ? 71.622 16.179 136.341 1.00 27.74 143 TYR A C 1
ATOM 1057 O O . TYR A 1 143 ? 72.539 15.431 136.704 1.00 26.68 143 TYR A O 1
ATOM 1066 N N . SER A 1 144 ? 70.695 16.596 137.188 1.00 25.07 144 SER A N 1
ATOM 1067 C CA . SER A 1 144 ? 70.656 16.222 138.587 1.00 28.32 144 SER A CA 1
ATOM 1068 C C . SER A 1 144 ? 70.150 14.815 138.877 1.00 30.12 144 SER A C 1
ATOM 1069 O O . SER A 1 144 ? 69.289 14.264 138.178 1.00 29.34 144 SER A O 1
ATOM 1072 N N . LYS A 1 145 ? 70.657 14.288 139.994 1.00 33.41 145 LYS A N 1
ATOM 1073 C CA . LYS A 1 145 ? 70.313 12.953 140.475 1.00 34.69 145 LYS A CA 1
ATOM 1074 C C . LYS A 1 145 ? 69.503 12.989 141.756 1.00 34.91 145 LYS A C 1
ATOM 1075 O O . LYS A 1 145 ? 69.734 13.837 142.599 1.00 32.22 145 LYS A O 1
ATOM 1081 N N . PHE A 1 146 ? 68.561 12.075 141.912 1.00 38.21 146 PHE A N 1
ATOM 1082 C CA . PHE A 1 146 ? 67.725 12.089 143.105 1.00 42.94 146 PHE A CA 1
ATOM 1083 C C . PHE A 1 146 ? 68.111 10.975 144.082 1.00 47.24 146 PHE A C 1
ATOM 1084 O O . PHE A 1 146 ? 68.453 9.890 143.641 1.00 46.73 146 PHE A O 1
ATOM 1092 N N . ASP A 1 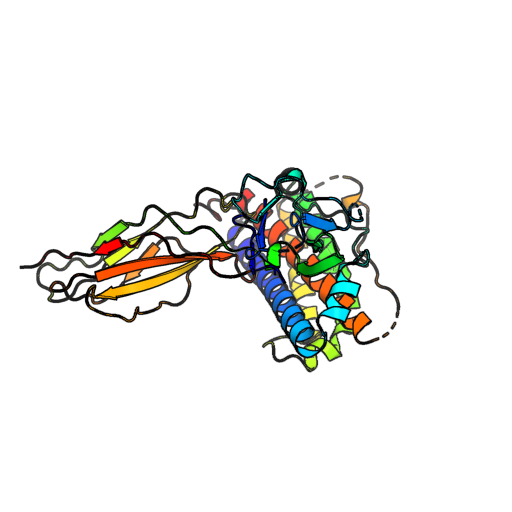147 ? 67.922 11.250 145.361 1.00 52.93 147 ASP A N 1
ATOM 1093 C CA . ASP A 1 147 ? 68.175 10.438 146.523 1.00 58.29 147 ASP A CA 1
ATOM 1094 C C . ASP A 1 147 ? 67.558 9.061 146.649 1.00 60.87 147 ASP A C 1
ATOM 1095 O O . ASP A 1 147 ? 67.382 8.268 145.726 1.00 63.40 147 ASP A O 1
ATOM 1097 N N . THR A 1 148 ? 67.260 8.665 147.884 1.00 65.75 148 THR A N 1
ATOM 1098 C CA . THR A 1 148 ? 66.759 7.319 148.189 1.00 67.04 148 THR A CA 1
ATOM 1099 C C . THR A 1 148 ? 65.277 7.147 147.911 1.00 67.75 148 THR A C 1
ATOM 1100 O O . THR A 1 148 ? 64.809 7.508 146.821 1.00 68.10 148 THR A O 1
ATOM 1104 N N . ALA A 1 155 ? 57.080 8.988 153.647 1.00 50.73 155 ALA A N 1
ATOM 1105 C CA . ALA A 1 155 ? 56.461 8.343 152.494 1.00 51.98 155 ALA A CA 1
ATOM 1106 C C . ALA A 1 155 ? 55.435 9.270 151.840 1.00 52.45 155 ALA A C 1
ATOM 1107 O O . ALA A 1 155 ? 55.254 9.264 150.623 1.00 52.93 155 ALA A O 1
ATOM 1109 N N . LEU A 1 156 ? 54.699 9.953 152.728 1.00 52.37 156 LEU A N 1
ATOM 1110 C CA . LEU A 1 156 ? 53.673 10.863 152.223 1.00 51.91 156 LEU A CA 1
ATOM 1111 C C . LEU A 1 156 ? 54.314 12.247 152.139 1.00 50.06 156 LEU A C 1
ATOM 1112 O O . LEU A 1 156 ? 53.912 13.047 151.304 1.00 50.91 156 LEU A O 1
ATOM 1117 N N . LEU A 1 157 ? 55.340 12.459 152.959 1.00 48.44 157 LEU A N 1
ATOM 1118 C CA . LEU A 1 157 ? 56.043 13.743 152.924 1.00 47.15 157 LEU A CA 1
ATOM 1119 C C . LEU A 1 157 ? 57.107 13.651 151.828 1.00 46.28 157 LEU A C 1
ATOM 1120 O O . LEU A 1 157 ? 57.575 14.651 151.297 1.00 46.36 157 LEU A O 1
ATOM 1122 N N . LYS A 1 158 ? 57.463 12.402 151.536 1.00 43.37 158 LYS A N 1
ATOM 1123 C CA . LYS A 1 158 ? 58.419 12.092 150.497 1.00 42.98 158 LYS A CA 1
ATOM 1124 C C . LYS A 1 158 ? 57.692 12.295 149.166 1.00 43.05 158 LYS A C 1
ATOM 1125 O O . LYS A 1 158 ? 58.283 12.811 148.240 1.00 42.37 158 LYS A O 1
ATOM 1127 N N . ASN A 1 159 ? 56.412 11.939 149.106 1.00 42.59 159 ASN A N 1
ATOM 1128 C CA . ASN A 1 159 ? 55.641 12.151 147.895 1.00 41.05 159 ASN A CA 1
ATOM 1129 C C . ASN A 1 159 ? 55.278 13.623 147.696 1.00 40.47 159 ASN A C 1
ATOM 1130 O O . ASN A 1 159 ? 55.247 14.056 146.548 1.00 37.38 159 ASN A O 1
ATOM 1135 N N . TYR A 1 160 ? 54.980 14.347 148.773 1.00 37.83 160 TYR A N 1
ATOM 1136 C CA . TYR A 1 160 ? 54.618 15.758 148.787 1.00 34.10 160 TYR A CA 1
ATOM 1137 C C . TYR A 1 160 ? 55.813 16.626 148.344 1.00 33.08 160 TYR A C 1
ATOM 1138 O O . TYR A 1 160 ? 55.704 17.649 147.657 1.00 29.14 160 TYR A O 1
ATOM 1147 N N . GLY A 1 161 ? 56.993 16.253 148.839 1.00 31.75 161 GLY A N 1
ATOM 1148 C CA . GLY A 1 161 ? 58.261 16.906 148.523 1.00 31.25 161 GLY A CA 1
ATOM 1149 C C . GLY A 1 161 ? 58.610 16.708 147.030 1.00 30.27 161 GLY A C 1
ATOM 1150 O O . GLY A 1 161 ? 58.979 17.628 146.316 1.00 26.51 161 GLY A O 1
ATOM 1151 N N . LEU A 1 162 ? 58.453 15.485 146.545 1.00 28.58 162 LEU A N 1
ATOM 1152 C CA . LEU A 1 162 ? 58.655 15.172 145.160 1.00 29.41 162 LEU A CA 1
ATOM 1153 C C . LEU A 1 162 ? 57.708 15.951 144.238 1.00 29.16 162 LEU A C 1
ATOM 1154 O O . LEU A 1 162 ? 58.166 16.520 143.239 1.00 25.31 162 LEU A O 1
ATOM 1159 N N . LEU A 1 163 ? 56.421 15.970 144.592 1.00 25.85 163 LEU A N 1
ATOM 1160 C CA . LEU A 1 163 ? 55.422 16.661 143.801 1.00 25.51 163 LEU A CA 1
ATOM 1161 C C . LEU A 1 163 ? 55.715 18.153 143.793 1.00 24.49 163 LEU A C 1
ATOM 1162 O O . LEU A 1 163 ? 55.556 18.789 142.749 1.00 23.43 163 LEU A O 1
ATOM 1167 N N . TYR A 1 164 ? 56.146 18.669 144.938 1.00 24.95 164 TYR A N 1
ATOM 1168 C CA . TYR A 1 164 ? 56.546 20.055 145.056 1.00 22.95 164 TYR A CA 1
ATOM 1169 C C . TYR A 1 164 ? 57.647 20.386 144.050 1.00 23.03 164 TYR A C 1
ATOM 1170 O O . TYR A 1 164 ? 57.646 21.448 143.401 1.00 22.06 164 TYR A O 1
ATOM 1179 N N . CYS A 1 165 ? 58.684 19.561 144.001 1.00 22.58 165 CYS A N 1
ATOM 1180 C CA . CYS A 1 165 ? 59.823 19.775 143.105 1.00 24.49 165 CYS A CA 1
ATOM 1181 C C . CYS A 1 165 ? 59.408 19.591 141.629 1.00 24.49 165 CYS A C 1
ATOM 1182 O O . CYS A 1 165 ? 59.871 20.364 140.780 1.00 20.22 165 CYS A O 1
ATOM 1185 N N . PHE A 1 166 ? 58.533 18.636 141.313 1.00 21.11 166 PHE A N 1
ATOM 1186 C CA . PHE A 1 166 ? 58.104 18.459 139.922 1.00 21.42 166 PHE A CA 1
ATOM 1187 C C . PHE A 1 166 ? 57.318 19.686 139.419 1.00 20.83 166 PHE A C 1
ATOM 1188 O O . PHE A 1 166 ? 57.596 20.126 138.298 1.00 18.65 166 PHE A O 1
ATOM 1196 N N . ARG A 1 167 ? 56.411 20.237 140.233 1.00 16.73 167 ARG A N 1
ATOM 1197 C CA . ARG A 1 167 ? 55.651 21.410 139.905 1.00 17.19 167 ARG A CA 1
ATOM 1198 C C . ARG A 1 167 ? 56.589 22.584 139.571 1.00 18.05 167 ARG A C 1
ATOM 1199 O O . ARG A 1 167 ? 56.480 23.242 138.536 1.00 15.97 167 ARG A O 1
ATOM 1207 N N . ARG A 1 168 ? 57.496 22.881 140.464 1.00 14.77 168 ARG A N 1
ATOM 1208 C CA . ARG A 1 168 ? 58.520 23.866 140.304 1.00 19.85 168 ARG A CA 1
ATOM 1209 C C . ARG A 1 168 ? 59.327 23.768 139.008 1.00 16.69 168 ARG A C 1
ATOM 1210 O O . ARG A 1 168 ? 59.508 24.749 138.263 1.00 16.74 168 ARG A O 1
ATOM 1218 N N . ASP A 1 169 ? 59.949 22.610 138.776 1.00 15.17 169 ASP A N 1
ATOM 1219 C CA . ASP A 1 169 ? 60.763 22.387 137.582 1.00 16.82 169 ASP A CA 1
ATOM 1220 C C . ASP A 1 169 ? 59.936 22.465 136.296 1.00 17.54 169 ASP A C 1
ATOM 1221 O O . ASP A 1 169 ? 60.377 23.078 135.318 1.00 16.85 169 ASP A O 1
ATOM 1226 N N . MET A 1 170 ? 58.722 21.902 136.241 1.00 17.57 170 MET A N 1
ATOM 1227 C CA . MET A 1 170 ? 57.898 22.032 135.017 1.00 17.36 170 MET A CA 1
ATOM 1228 C C . MET A 1 170 ? 57.508 23.508 134.835 1.00 19.82 170 MET A C 1
ATOM 1229 O O . MET A 1 170 ? 57.423 23.982 133.698 1.00 19.42 170 MET A O 1
ATOM 1234 N N . THR A 1 171 ? 57.282 24.242 135.954 1.00 19.24 171 THR A N 1
ATOM 1235 C CA . THR A 1 171 ? 56.951 25.658 135.847 1.00 19.88 171 THR A CA 1
ATOM 1236 C C . THR A 1 171 ? 58.065 26.440 135.125 1.00 21.33 171 THR A C 1
ATOM 1237 O O . THR A 1 171 ? 57.824 27.264 134.247 1.00 20.76 171 THR A O 1
ATOM 1241 N N . TYR A 1 172 ? 59.309 26.171 135.518 1.00 19.90 172 TYR A N 1
ATOM 1242 C CA . TYR A 1 172 ? 60.471 26.782 134.931 1.00 19.23 172 TYR A CA 1
ATOM 1243 C C . TYR A 1 172 ? 60.599 26.490 133.446 1.00 19.17 172 TYR A C 1
ATOM 1244 O O . TYR A 1 172 ? 60.880 27.403 132.642 1.00 18.50 172 TYR A O 1
ATOM 1253 N N . VAL A 1 173 ? 60.443 25.200 133.123 1.00 17.35 173 VAL A N 1
ATOM 1254 C CA . VAL A 1 173 ? 60.544 24.826 131.697 1.00 19.11 173 VAL A CA 1
ATOM 1255 C C . VAL A 1 173 ? 59.498 25.524 130.840 1.00 18.12 173 VAL A C 1
ATOM 1256 O O . VAL A 1 173 ? 59.871 26.051 129.765 1.00 15.40 173 VAL A O 1
ATOM 1260 N N . ALA A 1 174 ? 58.227 25.547 131.261 1.00 16.67 174 ALA A N 1
ATOM 1261 C CA . ALA A 1 174 ? 57.211 26.212 130.448 1.00 18.73 174 ALA A CA 1
ATOM 1262 C C . ALA A 1 174 ? 57.493 27.701 130.225 1.00 17.57 174 ALA A C 1
ATOM 1263 O O . ALA A 1 174 ? 57.262 28.220 129.116 1.00 16.00 174 ALA A O 1
ATOM 1265 N N . THR A 1 175 ? 57.990 28.413 131.203 1.00 19.14 175 THR A N 1
ATOM 1266 C CA . THR A 1 175 ? 58.365 29.794 131.154 1.00 19.52 175 THR A CA 1
ATOM 1267 C C . THR A 1 175 ? 59.599 30.071 130.287 1.00 19.38 175 THR A C 1
ATOM 1268 O O . THR A 1 175 ? 59.526 30.909 129.389 1.00 13.45 175 THR A O 1
ATOM 1272 N N . TYR A 1 176 ? 60.674 29.319 130.515 1.00 17.20 176 TYR A N 1
ATOM 1273 C CA . TYR A 1 176 ? 61.890 29.468 129.732 1.00 19.39 176 TYR A CA 1
ATOM 1274 C C . TYR A 1 176 ? 61.634 29.163 128.243 1.00 18.28 176 TYR A C 1
ATOM 1275 O O . TYR A 1 176 ? 62.183 29.888 127.417 1.00 16.31 176 TYR A O 1
ATOM 1284 N N . LEU A 1 177 ? 60.792 28.162 127.970 1.00 14.17 177 LEU A N 1
ATOM 1285 C CA . LEU A 1 177 ? 60.541 27.812 126.587 1.00 15.64 177 LEU A CA 1
ATOM 1286 C C . LEU A 1 177 ? 59.708 28.914 125.916 1.00 16.66 177 LEU A C 1
ATOM 1287 O O . LEU A 1 177 ? 60.045 29.211 124.768 1.00 15.84 177 LEU A O 1
ATOM 1292 N N . ARG A 1 178 ? 58.716 29.487 126.626 1.00 13.84 178 ARG A N 1
ATOM 1293 C CA . ARG A 1 178 ? 57.900 30.548 126.061 1.00 14.40 178 ARG A CA 1
ATOM 1294 C C . ARG A 1 178 ? 58.734 31.775 125.722 1.00 17.11 178 ARG A C 1
ATOM 1295 O O . ARG A 1 178 ? 58.517 32.481 124.708 1.00 19.34 178 ARG A O 1
ATOM 1303 N N . ILE A 1 179 ? 59.647 32.192 126.606 1.00 15.29 179 ILE A N 1
ATOM 1304 C CA . ILE A 1 179 ? 60.542 33.295 126.362 1.00 17.16 179 ILE A CA 1
ATOM 1305 C C . ILE A 1 179 ? 61.356 33.129 125.080 1.00 17.82 179 ILE A C 1
ATOM 1306 O O . ILE A 1 179 ? 61.497 34.077 124.308 1.00 17.43 179 ILE A O 1
ATOM 1311 N N . VAL A 1 180 ? 61.965 31.967 124.836 1.00 16.26 180 VAL A N 1
ATOM 1312 C CA . VAL A 1 180 ? 62.742 31.717 123.645 1.00 17.18 180 VAL A CA 1
ATOM 1313 C C . VAL A 1 180 ? 61.811 31.790 122.437 1.00 18.54 180 VAL A C 1
ATOM 1314 O O . VAL A 1 180 ? 62.249 32.394 121.468 1.00 17.34 180 VAL A O 1
ATOM 1318 N N . GLN A 1 181 ? 60.639 31.200 122.454 1.00 17.31 181 GLN A N 1
ATOM 1319 C CA . GLN A 1 181 ? 59.660 31.271 121.393 1.00 18.42 181 GLN A CA 1
ATOM 1320 C C . GLN A 1 181 ? 59.358 32.723 121.040 1.00 20.87 181 GLN A C 1
ATOM 1321 O O . GLN A 1 181 ? 59.384 33.054 119.831 1.00 22.96 181 GLN A O 1
ATOM 1327 N N . CYS A 1 182 ? 58.943 33.545 122.013 1.00 19.71 182 CYS A N 1
ATOM 1328 C CA . CYS A 1 182 ? 58.614 34.931 121.742 1.00 22.23 182 CYS A CA 1
ATOM 1329 C C . CYS A 1 182 ? 59.797 35.660 121.083 1.00 26.25 182 CYS A C 1
ATOM 1330 O O . CYS A 1 182 ? 59.544 36.490 120.198 1.00 25.90 182 CYS A O 1
ATOM 1333 N N . ARG A 1 183 ? 61.033 35.390 121.481 1.00 24.90 183 ARG A N 1
ATOM 1334 C CA . ARG A 1 183 ? 62.145 36.100 120.820 1.00 28.63 183 ARG A CA 1
ATOM 1335 C C . ARG A 1 183 ? 62.608 35.530 119.496 1.00 28.56 183 ARG A C 1
ATOM 1336 O O . ARG A 1 183 ? 63.322 36.217 118.755 1.00 31.02 183 ARG A O 1
ATOM 1344 N N . SER A 1 184 ? 62.282 34.282 119.170 1.00 27.55 184 SER A N 1
ATOM 1345 C CA . SER A 1 184 ? 62.809 33.608 118.014 1.00 27.98 184 SER A CA 1
ATOM 1346 C C . SER A 1 184 ? 61.778 33.511 116.881 1.00 30.37 184 SER A C 1
ATOM 1347 O O . SER A 1 184 ? 62.266 33.256 115.771 1.00 28.60 184 SER A O 1
ATOM 1350 N N . VAL A 1 185 ? 60.506 33.615 117.241 1.00 26.11 185 VAL A N 1
ATOM 1351 C CA . VAL A 1 185 ? 59.487 33.433 116.238 1.00 30.71 185 VAL A CA 1
ATOM 1352 C C . VAL A 1 185 ? 58.724 34.735 115.995 1.00 35.83 185 VAL A C 1
ATOM 1353 O O . VAL A 1 185 ? 58.000 35.271 116.820 1.00 33.87 185 VAL A O 1
ATOM 1357 N N . GLU A 1 186 ? 58.844 35.062 114.718 1.00 40.57 186 GLU A N 1
ATOM 1358 C CA . GLU A 1 186 ? 58.160 36.130 114.047 1.00 45.26 186 GLU A CA 1
ATOM 1359 C C . GLU A 1 186 ? 57.161 36.883 114.871 1.00 43.65 186 GLU A C 1
ATOM 1360 O O . GLU A 1 186 ? 57.601 37.859 115.495 1.00 46.96 186 GLU A O 1
ATOM 1366 N N . GLY A 1 187 ? 55.873 36.572 114.837 1.00 43.41 187 GLY A N 1
ATOM 1367 C CA . GLY A 1 187 ? 55.000 37.469 115.663 1.00 42.13 187 GLY A CA 1
ATOM 1368 C C . GLY A 1 187 ? 54.277 36.600 116.677 1.00 41.52 187 GLY A C 1
ATOM 1369 O O . GLY A 1 187 ? 53.065 36.719 116.749 1.00 41.76 187 GLY A O 1
ATOM 1370 N N . SER A 1 188 ? 54.970 35.646 117.284 1.00 37.56 188 SER A N 1
ATOM 1371 C CA . SER A 1 188 ? 54.333 34.692 118.170 1.00 37.72 188 SER A CA 1
ATOM 1372 C C . SER A 1 188 ? 53.622 35.317 119.350 1.00 38.54 188 SER A C 1
ATOM 1373 O O . SER A 1 188 ? 52.475 34.916 119.594 1.00 43.38 188 SER A O 1
ATOM 1376 N N . CYS A 1 189 ? 54.163 36.255 120.094 1.00 37.70 189 CYS A N 1
ATOM 1377 C CA . CYS A 1 189 ? 53.490 36.803 121.271 1.00 41.57 189 CYS A CA 1
ATOM 1378 C C . CYS A 1 189 ? 53.106 38.268 121.211 1.00 47.07 189 CYS A C 1
ATOM 1379 O O . CYS A 1 189 ? 53.466 39.037 122.122 1.00 49.76 189 CYS A O 1
ATOM 1382 N N . GLY A 1 190 ? 52.412 38.774 120.200 1.00 53.49 190 GLY A N 1
ATOM 1383 C CA . GLY A 1 190 ? 52.108 40.236 120.227 1.00 59.68 190 GLY A CA 1
ATOM 1384 C C . GLY A 1 190 ? 52.334 40.740 118.805 1.00 63.45 190 GLY A C 1
ATOM 1385 O O . GLY A 1 190 ? 52.704 41.850 118.459 1.00 65.37 190 GLY A O 1
ATOM 1386 N N . PHE A 1 191 ? 52.147 39.758 117.950 1.00 65.71 191 PHE A N 1
ATOM 1387 C CA . PHE A 1 191 ? 52.041 39.750 116.520 1.00 65.95 191 PHE A CA 1
ATOM 1388 C C . PHE A 1 191 ? 52.248 41.105 115.868 1.00 66.10 191 PHE A C 1
ATOM 1389 O O . PHE A 1 191 ? 53.353 41.482 115.438 1.00 66.48 191 PHE A O 1
ATOM 1397 N N . GLU B 2 32 ? 42.352 37.699 166.594 1.00 47.39 32 GLU B N 1
ATOM 1398 C CA . GLU B 2 32 ? 41.022 37.769 165.937 1.00 46.77 32 GLU B CA 1
ATOM 1399 C C . GLU B 2 32 ? 41.138 38.297 164.520 1.00 44.30 32 GLU B C 1
ATOM 1400 O O . GLU B 2 32 ? 40.567 37.655 163.629 1.00 49.12 32 GLU B O 1
ATOM 1402 N N . PRO B 2 33 ? 41.893 39.348 164.257 1.00 39.95 33 PRO B N 1
ATOM 1403 C CA . PRO B 2 33 ? 42.153 39.789 162.891 1.00 35.32 33 PRO B CA 1
ATOM 1404 C C . PRO B 2 33 ? 42.623 38.594 162.069 1.00 32.18 33 PRO B C 1
ATOM 1405 O O . PRO B 2 33 ? 43.271 37.705 162.630 1.00 29.69 33 PRO B O 1
ATOM 1409 N N . LYS B 2 34 ? 42.222 38.413 160.819 1.00 29.91 34 LYS B N 1
ATOM 1410 C CA . LYS B 2 34 ? 42.638 37.292 159.994 1.00 30.21 34 LYS B CA 1
ATOM 1411 C C . LYS B 2 34 ? 42.986 37.792 158.576 1.00 28.95 34 LYS B C 1
ATOM 1412 O O . LYS B 2 34 ? 42.420 38.798 158.141 1.00 26.42 34 LYS B O 1
ATOM 1418 N N . PHE B 2 35 ? 43.865 37.045 157.890 1.00 25.46 35 PHE B N 1
ATOM 1419 C CA . PHE B 2 35 ? 44.182 37.359 156.509 1.00 26.13 35 PHE B CA 1
ATOM 1420 C C . PHE B 2 35 ? 42.955 37.153 155.616 1.00 27.83 35 PHE B C 1
ATOM 1421 O O . PHE B 2 35 ? 42.205 36.202 155.806 1.00 29.32 35 PHE B O 1
ATOM 1429 N N . THR B 2 36 ? 42.716 38.032 154.667 1.00 30.67 36 THR B N 1
ATOM 1430 C CA . THR B 2 36 ? 41.627 37.859 153.706 1.00 33.37 36 THR B CA 1
ATOM 1431 C C . THR B 2 36 ? 42.309 37.240 152.480 1.00 36.29 36 THR B C 1
ATOM 1432 O O . THR B 2 36 ? 42.176 36.008 152.323 1.00 37.48 36 THR B O 1
ATOM 1436 N N . LYS B 2 37 ? 43.202 37.997 151.816 1.00 34.35 37 LYS B N 1
ATOM 1437 C CA . LYS B 2 37 ? 43.962 37.382 150.731 1.00 31.87 37 LYS B CA 1
ATOM 1438 C C . LYS B 2 37 ? 45.303 38.001 150.333 1.00 28.74 37 LYS B C 1
ATOM 1439 O O . LYS B 2 37 ? 45.621 39.117 150.715 1.00 22.70 37 LYS B O 1
ATOM 1445 N N . CYS B 2 38 ? 46.097 37.239 149.573 1.00 22.94 38 CYS B N 1
ATOM 1446 C CA . CYS B 2 38 ? 47.325 37.670 148.948 1.00 23.38 38 CYS B CA 1
ATOM 1447 C C . CYS B 2 38 ? 47.161 37.558 147.420 1.00 23.23 38 CYS B C 1
ATOM 1448 O O . CYS B 2 38 ? 46.518 36.599 146.940 1.00 15.43 38 CYS B O 1
ATOM 1451 N N . ARG B 2 39 ? 47.714 38.533 146.689 1.00 18.81 39 ARG B N 1
ATOM 1452 C CA . ARG B 2 39 ? 47.608 38.468 145.220 1.00 18.41 39 ARG B CA 1
ATOM 1453 C C . ARG B 2 39 ? 48.807 39.068 144.513 1.00 17.40 39 ARG B C 1
ATOM 1454 O O . ARG B 2 39 ? 49.280 40.110 144.955 1.00 14.69 39 ARG B O 1
ATOM 1462 N N . SER B 2 40 ? 49.292 38.492 143.424 1.00 16.54 40 SER B N 1
ATOM 1463 C CA . SER B 2 40 ? 50.283 39.078 142.526 1.00 16.01 40 SER B CA 1
ATOM 1464 C C . SER B 2 40 ? 49.595 39.480 141.208 1.00 17.66 40 SER B C 1
ATOM 1465 O O . SER B 2 40 ? 49.016 38.596 140.547 1.00 16.60 40 SER B O 1
ATOM 1468 N N . PRO B 2 41 ? 49.564 40.732 140.788 1.00 17.07 41 PRO B N 1
ATOM 1469 C CA . PRO B 2 41 ? 48.868 41.087 139.582 1.00 18.46 41 PRO B CA 1
ATOM 1470 C C . PRO B 2 41 ? 49.629 40.689 138.295 1.00 20.14 41 PRO B C 1
ATOM 1471 O O . PRO B 2 41 ? 49.000 40.468 137.269 1.00 19.90 41 PRO B O 1
ATOM 1475 N N . GLU B 2 42 ? 50.952 40.625 138.301 1.00 17.32 42 GLU B N 1
ATOM 1476 C CA . GLU B 2 42 ? 51.687 40.432 137.061 1.00 19.90 42 GLU B CA 1
ATOM 1477 C C . GLU B 2 42 ? 52.844 39.460 137.187 1.00 19.31 42 GLU B C 1
ATOM 1478 O O . GLU B 2 42 ? 53.752 39.507 136.363 1.00 17.85 42 GLU B O 1
ATOM 1484 N N . ARG B 2 43 ? 52.812 38.648 138.262 1.00 17.89 43 ARG B N 1
ATOM 1485 C CA . ARG B 2 43 ? 53.910 37.739 138.514 1.00 17.18 43 ARG B CA 1
ATOM 1486 C C . ARG B 2 43 ? 55.204 38.458 138.806 1.00 17.99 43 ARG B C 1
ATOM 1487 O O . ARG B 2 43 ? 56.298 37.868 138.633 1.00 18.07 43 ARG B O 1
ATOM 1495 N N . GLU B 2 44 ? 55.215 39.727 139.276 1.00 11.13 44 GLU B N 1
ATOM 1496 C CA . GLU B 2 44 ? 56.470 40.400 139.523 1.00 16.86 44 GLU B CA 1
ATOM 1497 C C . GLU B 2 44 ? 56.497 41.064 140.905 1.00 14.74 44 GLU B C 1
ATOM 1498 O O . GLU B 2 44 ? 57.592 41.211 141.448 1.00 15.37 44 GLU B O 1
ATOM 1504 N N . THR B 2 45 ? 55.357 41.497 141.417 1.00 14.98 45 THR B N 1
ATOM 1505 C CA . THR B 2 45 ? 55.199 42.077 142.742 1.00 16.89 45 THR B CA 1
ATOM 1506 C C . THR B 2 45 ? 54.051 41.359 143.473 1.00 16.89 45 THR B C 1
ATOM 1507 O O . THR B 2 45 ? 53.271 40.692 142.757 1.00 15.99 45 THR B O 1
ATOM 1511 N N . PHE B 2 46 ? 53.762 41.597 144.739 1.00 14.97 46 PHE B N 1
ATOM 1512 C CA . PHE B 2 46 ? 52.579 41.005 145.372 1.00 16.54 46 PHE B CA 1
ATOM 1513 C C . PHE B 2 46 ? 52.167 41.810 146.593 1.00 16.66 46 PHE B C 1
ATOM 1514 O O . PHE B 2 46 ? 52.986 42.577 147.108 1.00 16.37 46 PHE B O 1
ATOM 1522 N N . SER B 2 47 ? 50.940 41.647 147.036 1.00 13.34 47 SER B N 1
ATOM 1523 C CA . SER B 2 47 ? 50.475 42.295 148.250 1.00 17.62 47 SER B CA 1
ATOM 1524 C C . SER B 2 47 ? 49.554 41.366 149.039 1.00 21.13 47 SER B C 1
ATOM 1525 O O . SER B 2 47 ? 48.986 40.400 148.485 1.00 18.97 47 SER B O 1
ATOM 1528 N N . CYS B 2 48 ? 49.434 41.548 150.366 1.00 18.58 48 CYS B N 1
ATOM 1529 C CA . CYS B 2 48 ? 48.660 40.698 151.256 1.00 19.63 48 CYS B CA 1
ATOM 1530 C C . CYS B 2 48 ? 47.742 41.596 152.084 1.00 22.93 48 CYS B C 1
ATOM 1531 O O . CYS B 2 48 ? 48.052 42.771 152.320 1.00 21.90 48 CYS B O 1
ATOM 1534 N N . HIS B 2 49 ? 46.537 41.188 152.485 1.00 22.46 49 HIS B N 1
ATOM 1535 C CA . HIS B 2 49 ? 45.554 42.044 153.116 1.00 23.95 49 HIS B CA 1
ATOM 1536 C C . HIS B 2 49 ? 44.906 41.298 154.278 1.00 23.13 49 HIS B C 1
ATOM 1537 O O . HIS B 2 49 ? 44.920 40.064 154.210 1.00 22.13 49 HIS B O 1
ATOM 1544 N N . TRP B 2 50 ? 44.445 42.033 155.293 1.00 21.95 50 TRP B N 1
ATOM 1545 C CA . TRP B 2 50 ? 43.874 41.347 156.452 1.00 20.83 50 TRP B CA 1
ATOM 1546 C C . TRP B 2 50 ? 42.654 42.140 156.944 1.00 23.17 50 TRP B C 1
ATOM 1547 O O . TRP B 2 50 ? 42.577 43.273 156.549 1.00 20.09 50 TRP B O 1
ATOM 1558 N N . THR B 2 51 ? 41.776 41.574 157.749 1.00 28.96 51 THR B N 1
ATOM 1559 C CA . THR B 2 51 ? 40.559 42.248 158.201 1.00 32.28 51 THR B CA 1
ATOM 1560 C C . THR B 2 51 ? 40.850 43.123 159.411 1.00 37.68 51 THR B C 1
ATOM 1561 O O . THR B 2 51 ? 41.674 42.682 160.201 1.00 36.26 51 THR B O 1
ATOM 1565 N N . ASP B 2 52 ? 40.108 44.210 159.571 1.00 42.80 52 ASP B N 1
ATOM 1566 C CA . ASP B 2 52 ? 40.310 45.080 160.719 1.00 47.89 52 ASP B CA 1
ATOM 1567 C C . ASP B 2 52 ? 39.566 44.536 161.941 1.00 51.48 52 ASP B C 1
ATOM 1568 O O . ASP B 2 52 ? 39.265 43.316 161.913 1.00 57.08 52 ASP B O 1
ATOM 1570 N N . GLU B 2 61 ? 45.850 42.654 171.272 1.00 43.08 61 GLU B N 1
ATOM 1571 C CA . GLU B 2 61 ? 45.594 43.994 170.716 1.00 42.32 61 GLU B CA 1
ATOM 1572 C C . GLU B 2 61 ? 46.862 44.740 170.303 1.00 39.60 61 GLU B C 1
ATOM 1573 O O . GLU B 2 61 ? 47.945 44.161 170.058 1.00 38.99 61 GLU B O 1
ATOM 1575 N N . GLY B 2 62 ? 46.717 46.055 170.218 1.00 36.90 62 GLY B N 1
ATOM 1576 C CA . GLY B 2 62 ? 47.792 46.988 169.806 1.00 34.64 62 GLY B CA 1
ATOM 1577 C C . GLY B 2 62 ? 47.824 46.906 168.277 1.00 31.48 62 GLY B C 1
ATOM 1578 O O . GLY B 2 62 ? 47.018 46.104 167.789 1.00 34.73 62 GLY B O 1
ATOM 1579 N N . PRO B 2 63 ? 48.684 47.636 167.596 1.00 26.42 63 PRO B N 1
ATOM 1580 C CA . PRO B 2 63 ? 48.843 47.511 166.165 1.00 23.80 63 PRO B CA 1
ATOM 1581 C C . PRO B 2 63 ? 49.179 46.090 165.696 1.00 22.67 63 PRO B C 1
ATOM 1582 O O . PRO B 2 63 ? 49.818 45.247 166.329 1.00 20.82 63 PRO B O 1
ATOM 1586 N N . ILE B 2 64 ? 48.571 45.759 164.543 1.00 21.45 64 ILE B N 1
ATOM 1587 C CA . ILE B 2 64 ? 48.777 44.442 163.928 1.00 18.76 64 ILE B CA 1
ATOM 1588 C C . ILE B 2 64 ? 50.000 44.477 163.028 1.00 17.85 64 ILE B C 1
ATOM 1589 O O . ILE B 2 64 ? 50.144 45.327 162.158 1.00 13.16 64 ILE B O 1
ATOM 1594 N N . GLN B 2 65 ? 50.928 43.540 163.188 1.00 15.93 65 GLN B N 1
ATOM 1595 C CA . GLN B 2 65 ? 52.125 43.501 162.371 1.00 17.10 65 GLN B CA 1
ATOM 1596 C C . GLN B 2 65 ? 52.066 42.308 161.396 1.00 17.36 65 GLN B C 1
ATOM 1597 O O . GLN B 2 65 ? 51.458 41.251 161.687 1.00 13.22 65 GLN B O 1
ATOM 1603 N N . LEU B 2 66 ? 52.832 42.417 160.312 1.00 15.01 66 LEU B N 1
ATOM 1604 C CA . LEU B 2 66 ? 53.067 41.338 159.362 1.00 14.08 66 LEU B CA 1
ATOM 1605 C C . LEU B 2 66 ? 54.546 41.007 159.334 1.00 14.63 66 LEU B C 1
ATOM 1606 O O . LEU B 2 66 ? 55.419 41.876 159.203 1.00 16.18 66 LEU B O 1
ATOM 1611 N N . PHE B 2 67 ? 54.900 39.725 159.449 1.00 14.65 67 PHE B N 1
ATOM 1612 C CA . PHE B 2 67 ? 56.232 39.179 159.310 1.00 15.35 67 PHE B CA 1
ATOM 1613 C C . PHE B 2 67 ? 56.241 38.134 158.172 1.00 16.11 67 PHE B C 1
ATOM 1614 O O . PHE B 2 67 ? 55.251 37.371 158.035 1.00 14.33 67 PHE B O 1
ATOM 1622 N N . TYR B 2 68 ? 57.322 38.050 157.416 1.00 15.68 68 TYR B N 1
ATOM 1623 C CA . TYR B 2 68 ? 57.420 37.064 156.341 1.00 15.57 68 TYR B CA 1
ATOM 1624 C C . TYR B 2 68 ? 58.755 36.332 156.406 1.00 20.13 68 TYR B C 1
ATOM 1625 O O . TYR B 2 68 ? 59.763 36.829 156.941 1.00 17.83 68 TYR B O 1
ATOM 1634 N N . THR B 2 69 ? 58.779 35.135 155.809 1.00 20.52 69 THR B N 1
ATOM 1635 C CA . THR B 2 69 ? 59.976 34.313 155.655 1.00 26.57 69 THR B CA 1
ATOM 1636 C C . THR B 2 69 ? 59.992 33.675 154.260 1.00 28.72 69 THR B C 1
ATOM 1637 O O . THR B 2 69 ? 58.930 33.365 153.688 1.00 30.02 69 THR B O 1
ATOM 1641 N N . ARG B 2 70 ? 61.117 33.657 153.578 1.00 31.05 70 ARG B N 1
ATOM 1642 C CA . ARG B 2 70 ? 61.263 33.028 152.273 1.00 35.54 70 ARG B CA 1
ATOM 1643 C C . ARG B 2 70 ? 62.657 32.392 152.232 1.00 38.56 70 ARG B C 1
ATOM 1644 O O . ARG B 2 70 ? 63.551 32.932 152.876 1.00 37.23 70 ARG B O 1
ATOM 1652 N N . ARG B 2 71 ? 62.836 31.293 151.502 1.00 43.66 71 ARG B N 1
ATOM 1653 C CA . ARG B 2 71 ? 64.176 30.704 151.415 1.00 50.52 71 ARG B CA 1
ATOM 1654 C C . ARG B 2 71 ? 65.066 31.717 150.690 1.00 52.35 71 ARG B C 1
ATOM 1655 O O . ARG B 2 71 ? 64.868 31.921 149.487 1.00 50.47 71 ARG B O 1
ATOM 1663 N N . ASN B 2 72 ? 65.983 32.395 151.357 1.00 56.16 72 ASN B N 1
ATOM 1664 C CA . ASN B 2 72 ? 66.845 33.378 150.701 1.00 59.82 72 ASN B CA 1
ATOM 1665 C C . ASN B 2 72 ? 67.707 34.063 151.761 1.00 61.28 72 ASN B C 1
ATOM 1666 O O . ASN B 2 72 ? 68.878 33.749 151.982 1.00 62.98 72 ASN B O 1
ATOM 1671 N N . GLU B 2 79 ? 65.390 33.969 157.852 1.00 53.03 79 GLU B N 1
ATOM 1672 C CA . GLU B 2 79 ? 64.091 33.667 158.448 1.00 50.96 79 GLU B CA 1
ATOM 1673 C C . GLU B 2 79 ? 63.173 34.864 158.632 1.00 46.95 79 GLU B C 1
ATOM 1674 O O . GLU B 2 79 ? 62.950 35.461 157.566 1.00 46.51 79 GLU B O 1
ATOM 1680 N N . TRP B 2 80 ? 62.576 35.216 159.770 1.00 40.88 80 TRP B N 1
ATOM 1681 C CA . TRP B 2 80 ? 61.547 36.238 159.842 1.00 34.57 80 TRP B CA 1
ATOM 1682 C C . TRP B 2 80 ? 61.939 37.690 159.783 1.00 30.93 80 TRP B C 1
ATOM 1683 O O . TRP B 2 80 ? 62.807 38.157 160.504 1.00 31.76 80 TRP B O 1
ATOM 1694 N N . LYS B 2 81 ? 61.315 38.483 158.915 1.00 25.79 81 LYS B N 1
ATOM 1695 C CA . LYS B 2 81 ? 61.505 39.900 158.717 1.00 23.67 81 LYS B CA 1
ATOM 1696 C C . LYS B 2 81 ? 60.149 40.611 158.720 1.00 22.38 81 LYS B C 1
ATOM 1697 O O . LYS B 2 81 ? 59.158 40.055 158.249 1.00 20.84 81 LYS B O 1
ATOM 1703 N N . GLU B 2 82 ? 60.091 41.847 159.189 1.00 20.45 82 GLU B N 1
ATOM 1704 C CA . GLU B 2 82 ? 58.825 42.580 159.240 1.00 20.87 82 GLU B CA 1
ATOM 1705 C C . GLU B 2 82 ? 58.450 43.070 157.830 1.00 18.51 82 GLU B C 1
ATOM 1706 O O . GLU B 2 82 ? 59.306 43.314 157.008 1.00 16.13 82 GLU B O 1
ATOM 1712 N N . CYS B 2 83 ? 57.180 43.209 157.547 1.00 18.70 83 CYS B N 1
ATOM 1713 C CA . CYS B 2 83 ? 56.674 43.779 156.294 1.00 18.40 83 CYS B CA 1
ATOM 1714 C C . CYS B 2 83 ? 57.535 44.971 155.899 1.00 22.15 83 CYS B C 1
ATOM 1715 O O . CYS B 2 83 ? 57.759 45.955 156.657 1.00 22.27 83 CYS B O 1
ATOM 1718 N N . PRO B 2 84 ? 57.974 44.980 154.647 1.00 19.89 84 PRO B N 1
ATOM 1719 C CA . PRO B 2 84 ? 58.758 46.092 154.141 1.00 22.16 84 PRO B CA 1
ATOM 1720 C C . PRO B 2 84 ? 57.927 47.317 153.826 1.00 21.19 84 PRO B C 1
ATOM 1721 O O . PRO B 2 84 ? 58.548 48.389 153.703 1.00 20.91 84 PRO B O 1
ATOM 1725 N N . ASP B 2 85 ? 56.613 47.254 153.643 1.00 19.70 85 ASP B N 1
ATOM 1726 C CA . ASP B 2 85 ? 55.882 48.489 153.218 1.00 18.72 85 ASP B CA 1
ATOM 1727 C C . ASP B 2 85 ? 54.419 48.398 153.563 1.00 19.01 85 ASP B C 1
ATOM 1728 O O . ASP B 2 85 ? 53.668 47.611 152.956 1.00 18.58 85 ASP B O 1
ATOM 1733 N N . TYR B 2 86 ? 53.980 49.067 154.630 1.00 17.80 86 TYR B N 1
ATOM 1734 C CA . TYR B 2 86 ? 52.593 48.999 155.069 1.00 18.03 86 TYR B CA 1
ATOM 1735 C C . TYR B 2 86 ? 51.629 50.003 154.422 1.00 18.94 86 TYR B C 1
ATOM 1736 O O . TYR B 2 86 ? 50.440 50.017 154.828 1.00 20.22 86 TYR B O 1
ATOM 1745 N N . VAL B 2 87 ? 52.080 50.883 153.579 1.00 17.69 87 VAL B N 1
ATOM 1746 C CA . VAL B 2 87 ? 51.270 51.905 152.926 1.00 24.19 87 VAL B CA 1
ATOM 1747 C C . VAL B 2 87 ? 50.843 51.682 151.462 1.00 23.65 87 VAL B C 1
ATOM 1748 O O . VAL B 2 87 ? 49.709 52.036 151.166 1.00 24.89 87 VAL B O 1
ATOM 1752 N N . SER B 2 88 ? 51.735 51.262 150.564 1.00 22.79 88 SER B N 1
ATOM 1753 C CA . SER B 2 88 ? 51.394 51.209 149.150 1.00 25.47 88 SER B CA 1
ATOM 1754 C C . SER B 2 88 ? 50.120 50.451 148.799 1.00 25.53 88 SER B C 1
ATOM 1755 O O . SER B 2 88 ? 49.417 50.942 147.905 1.00 26.26 88 SER B O 1
ATOM 1758 N N . ALA B 2 89 ? 49.802 49.325 149.428 1.00 22.48 89 ALA B N 1
ATOM 1759 C CA . ALA B 2 89 ? 48.597 48.580 149.023 1.00 22.39 89 ALA B CA 1
ATOM 1760 C C . ALA B 2 89 ? 47.372 48.929 149.828 1.00 21.08 89 ALA B C 1
ATOM 1761 O O . ALA B 2 89 ? 46.398 48.196 149.935 1.00 24.77 89 ALA B O 1
ATOM 1763 N N . GLY B 2 90 ? 47.414 50.025 150.591 1.00 23.41 90 GLY B N 1
ATOM 1764 C CA . GLY B 2 90 ? 46.297 50.517 151.380 1.00 23.90 90 GLY B CA 1
ATOM 1765 C C . GLY B 2 90 ? 46.321 50.062 152.835 1.00 27.95 90 GLY B C 1
ATOM 1766 O O . GLY B 2 90 ? 47.322 49.544 153.366 1.00 28.20 90 GLY B O 1
ATOM 1767 N N . GLU B 2 91 ? 45.176 50.262 153.470 1.00 25.08 91 GLU B N 1
ATOM 1768 C CA . GLU B 2 91 ? 44.982 49.953 154.893 1.00 26.41 91 GLU B CA 1
ATOM 1769 C C . GLU B 2 91 ? 45.009 48.470 155.194 1.00 23.41 91 GLU B C 1
ATOM 1770 O O . GLU B 2 91 ? 44.582 47.668 154.337 1.00 23.04 91 GLU B O 1
ATOM 1772 N N . ASN B 2 92 ? 45.551 48.029 156.327 1.00 21.73 92 ASN B N 1
ATOM 1773 C CA . ASN B 2 92 ? 45.644 46.614 156.641 1.00 22.04 92 ASN B CA 1
ATOM 1774 C C . ASN B 2 92 ? 46.171 45.768 155.476 1.00 19.85 92 ASN B C 1
ATOM 1775 O O . ASN B 2 92 ? 45.570 44.750 155.084 1.00 21.35 92 ASN B O 1
ATOM 1780 N N . SER B 2 93 ? 47.315 46.165 154.971 1.00 19.54 93 SER B N 1
ATOM 1781 C CA . SER B 2 93 ? 48.025 45.527 153.875 1.00 22.18 93 SER B CA 1
ATOM 1782 C C . SER B 2 93 ? 49.548 45.633 153.956 1.00 19.60 93 SER B C 1
ATOM 1783 O O . SER B 2 93 ? 50.107 46.413 154.746 1.00 22.41 93 SER B O 1
ATOM 1786 N N . CYS B 2 94 ? 50.258 44.793 153.225 1.00 18.75 94 CYS B N 1
ATOM 1787 C CA . CYS B 2 94 ? 51.715 44.795 153.076 1.00 16.69 94 CYS B CA 1
ATOM 1788 C C . CYS B 2 94 ? 52.025 44.691 151.573 1.00 19.56 94 CYS B C 1
ATOM 1789 O O . CYS B 2 94 ? 51.376 43.843 150.910 1.00 17.58 94 CYS B O 1
ATOM 1792 N N . TYR B 2 95 ? 52.922 45.482 151.042 1.00 16.52 95 TYR B N 1
ATOM 1793 C CA . TYR B 2 95 ? 53.302 45.497 149.653 1.00 17.02 95 TYR B CA 1
ATOM 1794 C C . TYR B 2 95 ? 54.747 45.040 149.432 1.00 17.90 95 TYR B C 1
ATOM 1795 O O . TYR B 2 95 ? 55.668 45.550 150.064 1.00 18.03 95 TYR B O 1
ATOM 1804 N N . PHE B 2 96 ? 54.924 44.070 148.518 1.00 12.22 96 PHE B N 1
ATOM 1805 C CA . PHE B 2 96 ? 56.230 43.516 148.239 1.00 16.41 96 PHE B CA 1
ATOM 1806 C C . PHE B 2 96 ? 56.636 43.806 146.807 1.00 17.88 96 PHE B C 1
ATOM 1807 O O . PHE B 2 96 ? 55.947 43.261 145.892 1.00 15.53 96 PHE B O 1
ATOM 1815 N N . ASN B 2 97 ? 57.599 44.726 146.650 1.00 16.09 97 ASN B N 1
ATOM 1816 C CA . ASN B 2 97 ? 58.029 45.083 145.312 1.00 19.67 97 ASN B CA 1
ATOM 1817 C C . ASN B 2 97 ? 58.824 43.973 144.623 1.00 18.35 97 ASN B C 1
ATOM 1818 O O . ASN B 2 97 ? 59.014 42.897 145.153 1.00 16.57 97 ASN B O 1
ATOM 1823 N N . SER B 2 98 ? 59.322 44.202 143.408 1.00 18.91 98 SER B N 1
ATOM 1824 C CA . SER B 2 98 ? 60.029 43.238 142.591 1.00 20.82 98 SER B CA 1
ATOM 1825 C C . SER B 2 98 ? 61.339 42.816 143.217 1.00 22.29 98 SER B C 1
ATOM 1826 O O . SER B 2 98 ? 61.686 41.636 143.021 1.00 20.50 98 SER B O 1
ATOM 1829 N N . SER B 2 99 ? 61.977 43.657 144.081 1.00 21.11 99 SER B N 1
ATOM 1830 C CA . SER B 2 99 ? 63.147 43.100 144.766 1.00 20.81 99 SER B CA 1
ATOM 1831 C C . SER B 2 99 ? 62.777 42.010 145.780 1.00 22.42 99 SER B C 1
ATOM 1832 O O . SER B 2 99 ? 63.727 41.315 146.175 1.00 23.84 99 SER B O 1
ATOM 1835 N N . PHE B 2 100 ? 61.560 41.779 146.245 1.00 20.54 100 PHE B N 1
ATOM 1836 C CA . PHE B 2 100 ? 61.313 40.717 147.230 1.00 23.20 100 PHE B CA 1
ATOM 1837 C C . PHE B 2 100 ? 60.579 39.514 146.622 1.00 25.40 100 PHE B C 1
ATOM 1838 O O . PHE B 2 100 ? 60.210 38.544 147.307 1.00 26.00 100 PHE B O 1
ATOM 1846 N N . THR B 2 101 ? 60.325 39.546 145.295 1.00 21.91 101 THR B N 1
ATOM 1847 C CA . THR B 2 101 ? 59.420 38.610 144.652 1.00 20.55 101 THR B CA 1
ATOM 1848 C C . THR B 2 101 ? 60.120 37.692 143.660 1.00 22.84 101 THR B C 1
ATOM 1849 O O . THR B 2 101 ? 60.681 38.083 142.609 1.00 20.08 101 THR B O 1
ATOM 1853 N N . SER B 2 102 ? 59.986 36.399 143.971 1.00 23.09 102 SER B N 1
ATOM 1854 C CA . SER B 2 102 ? 60.617 35.359 143.147 1.00 25.41 102 SER B CA 1
ATOM 1855 C C . SER B 2 102 ? 59.676 34.180 142.944 1.00 26.18 102 SER B C 1
ATOM 1856 O O . SER B 2 102 ? 58.951 33.755 143.831 1.00 24.79 102 SER B O 1
ATOM 1859 N N . ILE B 2 103 ? 59.599 33.631 141.731 1.00 26.01 103 ILE B N 1
ATOM 1860 C CA . ILE B 2 103 ? 58.745 32.513 141.400 1.00 27.74 103 ILE B CA 1
ATOM 1861 C C . ILE B 2 103 ? 59.364 31.210 141.882 1.00 29.19 103 ILE B C 1
ATOM 1862 O O . ILE B 2 103 ? 60.477 31.072 142.363 1.00 31.20 103 ILE B O 1
ATOM 1867 N N . ALA B 2 104 ? 58.565 30.170 141.967 1.00 33.55 104 ALA B N 1
ATOM 1868 C CA . ALA B 2 104 ? 58.969 28.859 142.393 1.00 35.39 104 ALA B CA 1
ATOM 1869 C C . ALA B 2 104 ? 59.319 28.718 143.866 1.00 37.45 104 ALA B C 1
ATOM 1870 O O . ALA B 2 104 ? 59.017 27.586 144.293 1.00 39.86 104 ALA B O 1
ATOM 1872 N N . ILE B 2 105 ? 59.798 29.661 144.658 1.00 34.70 105 ILE B N 1
ATOM 1873 C CA . ILE B 2 105 ? 60.078 29.523 146.071 1.00 30.02 105 ILE B CA 1
ATOM 1874 C C . ILE B 2 105 ? 58.905 29.801 147.000 1.00 25.79 105 ILE B C 1
ATOM 1875 O O . ILE B 2 105 ? 58.063 30.652 146.745 1.00 25.03 105 ILE B O 1
ATOM 1880 N N . PRO B 2 106 ? 58.713 29.076 148.096 1.00 24.09 106 PRO B N 1
ATOM 1881 C CA . PRO B 2 106 ? 57.625 29.249 149.022 1.00 22.44 106 PRO B CA 1
ATOM 1882 C C . PRO B 2 106 ? 57.809 30.437 149.982 1.00 22.00 106 PRO B C 1
ATOM 1883 O O . PRO B 2 106 ? 58.935 30.680 150.419 1.00 22.38 106 PRO B O 1
ATOM 1887 N N . TYR B 2 107 ? 56.765 31.176 150.234 1.00 19.46 107 TYR B N 1
ATOM 1888 C CA . TYR B 2 107 ? 56.700 32.280 151.183 1.00 20.11 107 TYR B CA 1
ATOM 1889 C C . TYR B 2 107 ? 55.819 31.919 152.373 1.00 19.49 107 TYR B C 1
ATOM 1890 O O . TYR B 2 107 ? 54.827 31.214 152.201 1.00 17.63 107 TYR B O 1
ATOM 1899 N N . CYS B 2 108 ? 56.138 32.345 153.610 1.00 19.89 108 CYS B N 1
ATOM 1900 C CA . CYS B 2 108 ? 55.180 32.139 154.679 1.00 19.56 108 CYS B CA 1
ATOM 1901 C C . CYS B 2 108 ? 55.063 33.506 155.372 1.00 20.62 108 CYS B C 1
ATOM 1902 O O . C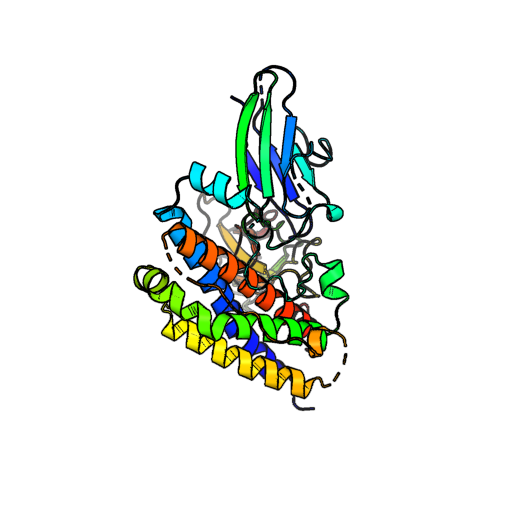YS B 2 108 ? 56.051 34.213 155.502 1.00 20.17 108 CYS B O 1
ATOM 1905 N N . ILE B 2 109 ? 53.853 33.869 155.712 1.00 18.43 109 ILE B N 1
ATOM 1906 C CA . ILE B 2 109 ? 53.519 35.122 156.372 1.00 21.06 109 ILE B CA 1
ATOM 1907 C C . ILE B 2 109 ? 52.754 34.835 157.675 1.00 21.65 109 ILE B C 1
ATOM 1908 O O . ILE B 2 109 ? 51.981 33.862 157.750 1.00 17.18 109 ILE B O 1
ATOM 1913 N N . LYS B 2 110 ? 52.989 35.728 158.657 1.00 20.51 110 LYS B N 1
ATOM 1914 C CA . LYS B 2 110 ? 52.322 35.614 159.965 1.00 18.09 110 LYS B CA 1
ATOM 1915 C C . LYS B 2 110 ? 51.801 36.956 160.442 1.00 17.73 110 LYS B C 1
ATOM 1916 O O . LYS B 2 110 ? 52.474 38.003 160.238 1.00 19.21 110 LYS B O 1
ATOM 1922 N N . LEU B 2 111 ? 50.550 37.015 160.878 1.00 16.07 111 LEU B N 1
ATOM 1923 C CA . LEU B 2 111 ? 49.962 38.262 161.367 1.00 19.59 111 LEU B CA 1
ATOM 1924 C C . LEU B 2 111 ? 50.145 38.183 162.920 1.00 21.90 111 LEU B C 1
ATOM 1925 O O . LEU B 2 111 ? 49.912 37.097 163.492 1.00 19.14 111 LEU B O 1
ATOM 1930 N N . THR B 2 112 ? 50.636 39.248 163.540 1.00 23.02 112 THR B N 1
ATOM 1931 C CA . THR B 2 112 ? 50.922 39.223 164.963 1.00 23.79 112 THR B CA 1
ATOM 1932 C C . THR B 2 112 ? 50.386 40.451 165.697 1.00 23.52 112 THR B C 1
ATOM 1933 O O . THR B 2 112 ? 50.433 41.584 165.259 1.00 21.27 112 THR B O 1
ATOM 1937 N N . SER B 2 113 ? 49.904 40.218 166.894 1.00 24.37 113 SER B N 1
ATOM 1938 C CA . SER B 2 113 ? 49.383 41.210 167.839 1.00 25.71 113 SER B CA 1
ATOM 1939 C C . SER B 2 113 ? 50.307 41.334 169.044 1.00 23.23 113 SER B C 1
ATOM 1940 O O . SER B 2 113 ? 51.391 40.732 169.125 1.00 25.15 113 SER B O 1
ATOM 1943 N N . ASN B 2 114 ? 49.884 42.074 170.076 1.00 27.33 114 ASN B N 1
ATOM 1944 C CA . ASN B 2 114 ? 50.749 42.286 171.241 1.00 29.49 114 ASN B CA 1
ATOM 1945 C C . ASN B 2 114 ? 50.803 41.101 172.202 1.00 28.19 114 ASN B C 1
ATOM 1946 O O . ASN B 2 114 ? 51.707 41.062 173.067 1.00 23.71 114 ASN B O 1
ATOM 1951 N N . GLY B 2 115 ? 49.956 40.119 171.966 1.00 27.88 115 GLY B N 1
ATOM 1952 C CA . GLY B 2 115 ? 49.867 38.870 172.679 1.00 28.76 115 GLY B CA 1
ATOM 1953 C C . GLY B 2 115 ? 50.302 37.668 171.849 1.00 30.90 115 GLY B C 1
ATOM 1954 O O . GLY B 2 115 ? 50.508 36.579 172.402 1.00 30.45 115 GLY B O 1
ATOM 1955 N N . GLY B 2 116 ? 50.615 37.841 170.555 1.00 29.23 116 GLY B N 1
ATOM 1956 C CA . GLY B 2 116 ? 51.151 36.701 169.811 1.00 26.51 116 GLY B CA 1
ATOM 1957 C C . GLY B 2 116 ? 50.732 36.590 168.351 1.00 24.71 116 GLY B C 1
ATOM 1958 O O . GLY B 2 116 ? 50.299 37.575 167.773 1.00 24.75 116 GLY B O 1
ATOM 1959 N N . THR B 2 117 ? 50.830 35.407 167.765 1.00 25.15 117 THR B N 1
ATOM 1960 C CA . THR B 2 117 ? 50.518 35.183 166.365 1.00 23.72 117 THR B CA 1
ATOM 1961 C C . THR B 2 117 ? 49.041 34.999 166.155 1.00 24.69 117 THR B C 1
ATOM 1962 O O . THR B 2 117 ? 48.576 34.013 166.748 1.00 25.90 117 THR B O 1
ATOM 1966 N N . VAL B 2 118 ? 48.326 35.830 165.388 1.00 23.85 118 VAL B N 1
ATOM 1967 C CA . VAL B 2 118 ? 46.904 35.548 165.205 1.00 25.10 118 VAL B CA 1
ATOM 1968 C C . VAL B 2 118 ? 46.521 34.863 163.893 1.00 27.46 118 VAL B C 1
ATOM 1969 O O . VAL B 2 118 ? 45.387 34.346 163.820 1.00 26.05 118 VAL B O 1
ATOM 1973 N N . ASP B 2 119 ? 47.369 34.812 162.861 1.00 25.99 119 ASP B N 1
ATOM 1974 C CA . ASP B 2 119 ? 47.046 34.123 161.608 1.00 26.38 119 ASP B CA 1
ATOM 1975 C C . ASP B 2 119 ? 48.324 33.767 160.831 1.00 26.26 119 ASP B C 1
ATOM 1976 O O . ASP B 2 119 ? 49.348 34.417 161.090 1.00 22.77 119 ASP B O 1
ATOM 1981 N N . GLU B 2 120 ? 48.256 32.709 160.000 1.00 24.95 120 GLU B N 1
ATOM 1982 C CA . GLU B 2 120 ? 49.426 32.316 159.195 1.00 26.68 120 GLU B CA 1
ATOM 1983 C C . GLU B 2 120 ? 49.024 31.822 157.804 1.00 27.45 120 GLU B C 1
ATOM 1984 O O . GLU B 2 120 ? 47.950 31.224 157.618 1.00 27.10 120 GLU B O 1
ATOM 1990 N N . LYS B 2 121 ? 49.847 32.071 156.788 1.00 27.36 121 LYS B N 1
ATOM 1991 C CA . LYS B 2 121 ? 49.555 31.550 155.455 1.00 30.42 121 LYS B CA 1
ATOM 1992 C C . LYS B 2 121 ? 50.891 31.210 154.770 1.00 29.36 121 LYS B C 1
ATOM 1993 O O . LYS B 2 121 ? 51.801 32.019 154.953 1.00 24.80 121 LYS B O 1
ATOM 1999 N N . CYS B 2 122 ? 50.852 30.195 153.905 1.00 25.57 122 CYS B N 1
ATOM 2000 C CA . CYS B 2 122 ? 52.027 29.868 153.114 1.00 25.52 122 CYS B CA 1
ATOM 2001 C C . CYS B 2 122 ? 51.592 29.741 151.643 1.00 25.57 122 CYS B C 1
ATOM 2002 O O . CYS B 2 122 ? 50.475 29.297 151.364 1.00 24.33 122 CYS B O 1
ATOM 2005 N N . PHE B 2 123 ? 52.390 30.213 150.689 1.00 22.34 123 PHE B N 1
ATOM 2006 C CA . PHE B 2 123 ? 52.009 30.179 149.274 1.00 22.13 123 PHE B CA 1
ATOM 2007 C C . PHE B 2 123 ? 53.246 30.353 148.393 1.00 19.56 123 PHE B C 1
ATOM 2008 O O . PHE B 2 123 ? 54.312 30.711 148.864 1.00 18.57 123 PHE B O 1
ATOM 2016 N N . SER B 2 124 ? 53.110 30.070 147.098 1.00 16.29 124 SER B N 1
ATOM 2017 C CA . SER B 2 124 ? 54.094 30.402 146.114 1.00 19.82 124 SER B CA 1
ATOM 2018 C C . SER B 2 124 ? 53.512 31.513 145.239 1.00 16.53 124 SER B C 1
ATOM 2019 O O . SER B 2 124 ? 52.296 31.542 145.151 1.00 14.95 124 SER B O 1
ATOM 2022 N N . VAL B 2 125 ? 54.338 32.323 144.602 1.00 16.80 125 VAL B N 1
ATOM 2023 C CA . VAL B 2 125 ? 53.767 33.394 143.777 1.00 16.18 125 VAL B CA 1
ATOM 2024 C C . VAL B 2 125 ? 52.818 32.904 142.717 1.00 16.60 125 VAL B C 1
ATOM 2025 O O . VAL B 2 125 ? 51.766 33.523 142.473 1.00 17.59 125 VAL B O 1
ATOM 2029 N N . ASP B 2 126 ? 53.097 31.846 141.965 1.00 17.48 126 ASP B N 1
ATOM 2030 C CA . ASP B 2 126 ? 52.182 31.388 140.907 1.00 21.13 126 ASP B CA 1
ATOM 2031 C C . ASP B 2 126 ? 50.840 30.933 141.449 1.00 23.56 126 ASP B C 1
ATOM 2032 O O . ASP B 2 126 ? 49.811 31.130 140.756 1.00 24.61 126 ASP B O 1
ATOM 2037 N N . GLU B 2 127 ? 50.713 30.509 142.712 1.00 19.23 127 GLU B N 1
ATOM 2038 C CA . GLU B 2 127 ? 49.404 30.168 143.250 1.00 20.55 127 GLU B CA 1
ATOM 2039 C C . GLU B 2 127 ? 48.587 31.434 143.497 1.00 19.79 127 GLU B C 1
ATOM 2040 O O . GLU B 2 127 ? 47.377 31.373 143.626 1.00 19.46 127 GLU B O 1
ATOM 2046 N N . ILE B 2 128 ? 49.191 32.611 143.634 1.00 16.68 128 ILE B N 1
ATOM 2047 C CA . ILE B 2 128 ? 48.397 33.800 143.951 1.00 15.73 128 ILE B CA 1
ATOM 2048 C C . ILE B 2 128 ? 48.288 34.795 142.780 1.00 15.56 128 ILE B C 1
ATOM 2049 O O . ILE B 2 128 ? 47.841 35.936 142.984 1.00 15.44 128 ILE B O 1
ATOM 2054 N N . VAL B 2 129 ? 48.699 34.443 141.593 1.00 12.82 129 VAL B N 1
ATOM 2055 C CA . VAL B 2 129 ? 48.574 35.350 140.422 1.00 16.37 129 VAL B CA 1
ATOM 2056 C C . VAL B 2 129 ? 47.123 35.551 140.061 1.00 17.34 129 VAL B C 1
ATOM 2057 O O . VAL B 2 129 ? 46.328 34.607 140.009 1.00 16.80 129 VAL B O 1
ATOM 2061 N N . GLN B 2 130 ? 46.683 36.793 139.907 1.00 18.07 130 GLN B N 1
ATOM 2062 C CA . GLN B 2 130 ? 45.300 37.098 139.569 1.00 22.18 130 GLN B CA 1
ATOM 2063 C C . GLN B 2 130 ? 45.430 38.389 138.764 1.00 21.51 130 GLN B C 1
ATOM 2064 O O . GLN B 2 130 ? 45.592 39.452 139.367 1.00 20.45 130 GLN B O 1
ATOM 2070 N N . PRO B 2 131 ? 45.431 38.272 137.458 1.00 20.18 131 PRO B N 1
ATOM 2071 C CA . PRO B 2 131 ? 45.699 39.410 136.608 1.00 19.16 131 PRO B CA 1
ATOM 2072 C C . PRO B 2 131 ? 44.699 40.531 136.658 1.00 17.95 131 PRO B C 1
ATOM 2073 O O . PRO B 2 131 ? 43.547 40.322 136.984 1.00 16.60 131 PRO B O 1
ATOM 2077 N N . ASP B 2 132 ? 45.163 41.766 136.431 1.00 18.11 132 ASP B N 1
ATOM 2078 C CA . ASP B 2 132 ? 44.317 42.926 136.258 1.00 18.63 132 ASP B CA 1
ATOM 2079 C C . ASP B 2 132 ? 43.462 42.661 135.018 1.00 18.63 132 ASP B C 1
ATOM 2080 O O . ASP B 2 132 ? 43.767 41.861 134.117 1.00 16.46 132 ASP B O 1
ATOM 2085 N N . PRO B 2 133 ? 42.352 43.356 134.909 1.00 20.57 133 PRO B N 1
ATOM 2086 C CA . PRO B 2 133 ? 41.484 43.149 133.745 1.00 20.05 133 PRO B CA 1
ATOM 2087 C C . PRO B 2 133 ? 41.954 43.800 132.482 1.00 19.20 133 PRO B C 1
ATOM 2088 O O . PRO B 2 133 ? 42.686 44.776 132.577 1.00 18.61 133 PRO B O 1
ATOM 2092 N N . PRO B 2 134 ? 41.477 43.280 131.361 1.00 19.14 134 PRO B N 1
ATOM 2093 C CA . PRO B 2 134 ? 41.662 43.874 130.057 1.00 18.82 134 PRO B CA 1
ATOM 2094 C C . PRO B 2 134 ? 40.977 45.250 130.037 1.00 17.92 134 PRO B C 1
ATOM 2095 O O . PRO B 2 134 ? 40.099 45.572 130.833 1.00 14.85 134 PRO B O 1
ATOM 2099 N N . ILE B 2 135 ? 41.515 46.104 129.186 1.00 18.88 135 ILE B N 1
ATOM 2100 C CA . ILE B 2 135 ? 41.091 47.504 129.054 1.00 19.89 135 ILE B CA 1
ATOM 2101 C C . ILE B 2 135 ? 40.820 47.780 127.562 1.00 19.67 135 ILE B C 1
ATOM 2102 O O . ILE B 2 135 ? 40.885 46.865 126.715 1.00 15.19 135 ILE B O 1
ATOM 2107 N N . ALA B 2 136 ? 40.308 48.993 127.326 1.00 17.48 136 ALA B N 1
ATOM 2108 C CA . ALA B 2 136 ? 39.958 49.447 125.990 1.00 15.65 136 ALA B CA 1
ATOM 2109 C C . ALA B 2 136 ? 39.022 48.533 125.219 1.00 15.61 136 ALA B C 1
ATOM 2110 O O . ALA B 2 136 ? 39.296 48.199 124.057 1.00 16.14 136 ALA B O 1
ATOM 2112 N N . LEU B 2 137 ? 37.938 48.082 125.804 1.00 15.95 137 LEU B N 1
ATOM 2113 C CA . LEU B 2 137 ? 36.916 47.281 125.189 1.00 16.35 137 LEU B CA 1
ATOM 2114 C C . LEU B 2 137 ? 36.229 48.076 124.081 1.00 15.55 137 LEU B C 1
ATOM 2115 O O . LEU B 2 137 ? 35.901 49.241 124.334 1.00 13.40 137 LEU B O 1
ATOM 2120 N N . ASN B 2 138 ? 35.949 47.469 122.926 1.00 12.84 138 ASN B N 1
ATOM 2121 C CA . ASN B 2 138 ? 35.195 48.152 121.883 1.00 15.69 138 ASN B CA 1
ATOM 2122 C C . ASN B 2 138 ? 34.440 47.085 121.070 1.00 15.74 138 ASN B C 1
ATOM 2123 O O . ASN B 2 138 ? 34.864 45.933 121.213 1.00 14.56 138 ASN B O 1
ATOM 2128 N N . TRP B 2 139 ? 33.403 47.418 120.311 1.00 11.04 139 TRP B N 1
ATOM 2129 C CA . TRP B 2 139 ? 32.763 46.406 119.488 1.00 15.31 139 TRP B CA 1
ATOM 2130 C C . TRP B 2 139 ? 32.580 46.978 118.065 1.00 16.80 139 TRP B C 1
ATOM 2131 O O . TRP B 2 139 ? 32.553 48.215 117.994 1.00 18.10 139 TRP B O 1
ATOM 2142 N N . THR B 2 140 ? 32.307 46.104 117.105 1.00 15.35 140 THR B N 1
ATOM 2143 C CA . THR B 2 140 ? 31.892 46.621 115.792 1.00 20.38 140 THR B CA 1
ATOM 2144 C C . THR B 2 140 ? 31.042 45.573 115.108 1.00 16.91 140 THR B C 1
ATOM 2145 O O . THR B 2 140 ? 31.078 44.412 115.566 1.00 18.16 140 THR B O 1
ATOM 2149 N N . LEU B 2 141 ? 30.192 45.914 114.139 1.00 16.84 141 LEU B N 1
ATOM 2150 C CA . LEU B 2 141 ? 29.383 44.935 113.457 1.00 18.05 141 LEU B CA 1
ATOM 2151 C C . LEU B 2 141 ? 30.230 43.960 112.639 1.00 16.61 141 LEU B C 1
ATOM 2152 O O . LEU B 2 141 ? 31.202 44.317 111.984 1.00 17.97 141 LEU B O 1
ATOM 2157 N N . LEU B 2 142 ? 29.868 42.697 112.694 1.00 17.06 142 LEU B N 1
ATOM 2158 C CA . LEU B 2 142 ? 30.549 41.631 111.969 1.00 19.17 142 LEU B CA 1
ATOM 2159 C C . LEU B 2 142 ? 29.780 41.244 110.695 1.00 22.52 142 LEU B C 1
ATOM 2160 O O . LEU B 2 142 ? 30.365 41.173 109.607 1.00 19.66 142 LEU B O 1
ATOM 2165 N N . ASN B 2 143 ? 28.462 41.041 110.762 1.00 21.64 143 ASN B N 1
ATOM 2166 C CA . ASN B 2 143 ? 27.680 40.586 109.614 1.00 27.55 143 ASN B CA 1
ATOM 2167 C C . ASN B 2 143 ? 27.358 41.746 108.688 1.00 30.03 143 ASN B C 1
ATOM 2168 O O . ASN B 2 143 ? 27.339 42.889 109.145 1.00 26.20 143 ASN B O 1
ATOM 2173 N N . VAL B 2 144 ? 27.079 41.501 107.380 1.00 31.09 144 VAL B N 1
ATOM 2174 C CA . VAL B 2 144 ? 26.917 42.607 106.463 1.00 33.50 144 VAL B CA 1
ATOM 2175 C C . VAL B 2 144 ? 25.491 42.985 106.071 1.00 36.82 144 VAL B C 1
ATOM 2176 O O . VAL B 2 144 ? 25.305 43.937 105.274 1.00 36.76 144 VAL B O 1
ATOM 2180 N N . SER B 2 145 ? 24.474 42.340 106.580 1.00 33.89 145 SER B N 1
ATOM 2181 C CA . SER B 2 145 ? 23.081 42.624 106.349 1.00 35.18 145 SER B CA 1
ATOM 2182 C C . SER B 2 145 ? 22.568 43.993 106.830 1.00 34.20 145 SER B C 1
ATOM 2183 O O . SER B 2 145 ? 22.872 44.503 107.902 1.00 31.36 145 SER B O 1
ATOM 2186 N N . LEU B 2 146 ? 21.571 44.453 106.076 1.00 31.63 146 LEU B N 1
ATOM 2187 C CA . LEU B 2 146 ? 20.907 45.722 106.332 1.00 33.11 146 LEU B CA 1
ATOM 2188 C C . LEU B 2 146 ? 19.463 45.518 106.761 1.00 35.05 146 LEU B C 1
ATOM 2189 O O . LEU B 2 146 ? 18.842 46.511 107.107 1.00 37.22 146 LEU B O 1
ATOM 2194 N N . THR B 2 147 ? 18.916 44.304 106.784 1.00 34.80 147 THR B N 1
ATOM 2195 C CA . THR B 2 147 ? 17.517 44.100 107.139 1.00 35.96 147 THR B CA 1
ATOM 2196 C C . THR B 2 147 ? 17.248 43.081 108.250 1.00 36.91 147 THR B C 1
ATOM 2197 O O . THR B 2 147 ? 16.085 42.726 108.545 1.00 36.71 147 THR B O 1
ATOM 2201 N N . GLY B 2 148 ? 18.291 42.494 108.851 1.00 33.74 148 GLY B N 1
ATOM 2202 C CA . GLY B 2 148 ? 18.010 41.493 109.881 1.00 34.05 148 GLY B CA 1
ATOM 2203 C C . GLY B 2 148 ? 17.340 42.059 111.143 1.00 31.93 148 GLY B C 1
ATOM 2204 O O . GLY B 2 148 ? 17.439 43.199 111.592 1.00 31.47 148 GLY B O 1
ATOM 2205 N N . ILE B 2 149 ? 16.680 41.135 111.834 1.00 27.77 149 ILE B N 1
ATOM 2206 C CA . ILE B 2 149 ? 16.097 41.399 113.144 1.00 29.29 149 ILE B CA 1
ATOM 2207 C C . ILE B 2 149 ? 17.223 41.112 114.167 1.00 28.03 149 ILE B C 1
ATOM 2208 O O . ILE B 2 149 ? 17.107 41.511 115.304 1.00 24.11 149 ILE B O 1
ATOM 2213 N N . HIS B 2 150 ? 18.224 40.346 113.736 1.00 25.22 150 HIS B N 1
ATOM 2214 C CA . HIS B 2 150 ? 19.377 40.003 114.531 1.00 26.56 150 HIS B CA 1
ATOM 2215 C C . HIS B 2 150 ? 20.681 40.542 113.941 1.00 24.80 150 HIS B C 1
ATOM 2216 O O . HIS B 2 150 ? 20.716 40.841 112.753 1.00 23.18 150 HIS B O 1
ATOM 2223 N N . ALA B 2 151 ? 21.740 40.573 114.747 1.00 19.19 151 ALA B N 1
ATOM 2224 C CA . ALA B 2 151 ? 23.044 40.985 114.262 1.00 19.97 151 ALA B CA 1
ATOM 2225 C C . ALA B 2 151 ? 24.130 40.259 115.038 1.00 19.41 151 ALA B C 1
ATOM 2226 O O . ALA B 2 151 ? 23.958 39.870 116.203 1.00 20.01 151 ALA B O 1
ATOM 2228 N N . ASP B 2 152 ? 25.265 40.041 114.408 1.00 17.79 152 ASP B N 1
ATOM 2229 C CA . ASP B 2 152 ? 26.462 39.517 115.017 1.00 17.89 152 ASP B CA 1
ATOM 2230 C C . ASP B 2 152 ? 27.451 40.713 115.144 1.00 16.94 152 ASP B C 1
ATOM 2231 O O . ASP B 2 152 ? 27.626 41.557 114.260 1.00 16.33 152 ASP B O 1
ATOM 2236 N N . ILE B 2 153 ? 28.184 40.713 116.235 1.00 14.36 153 ILE B N 1
ATOM 2237 C CA . ILE B 2 153 ? 29.222 41.672 116.502 1.00 15.23 153 ILE B CA 1
ATOM 2238 C C . ILE B 2 153 ? 30.574 40.996 116.729 1.00 16.56 153 ILE B C 1
ATOM 2239 O O . ILE B 2 153 ? 30.709 39.824 117.007 1.00 17.76 153 ILE B O 1
ATOM 2244 N N . GLN B 2 154 ? 31.663 41.766 116.757 1.00 16.53 154 GLN B N 1
ATOM 2245 C CA . GLN B 2 154 ? 32.965 41.336 117.185 1.00 15.51 154 GLN B CA 1
ATOM 2246 C C . GLN B 2 154 ? 33.404 42.298 118.319 1.00 15.52 154 GLN B C 1
ATOM 2247 O O . GLN B 2 154 ? 33.373 43.531 118.142 1.00 14.20 154 GLN B O 1
ATOM 2253 N N . VAL B 2 155 ? 33.811 41.758 119.431 1.00 12.38 155 VAL B N 1
ATOM 2254 C CA . VAL B 2 155 ? 34.284 42.522 120.586 1.00 13.43 155 VAL B CA 1
ATOM 2255 C C . VAL B 2 155 ? 35.808 42.383 120.682 1.00 15.66 155 VAL B C 1
ATOM 2256 O O . VAL B 2 155 ? 36.327 41.280 120.445 1.00 13.77 155 VAL B O 1
ATOM 2260 N N . ARG B 2 156 ? 36.511 43.459 121.028 1.00 9.53 156 ARG B N 1
ATOM 2261 C CA . ARG B 2 156 ? 37.960 43.408 121.140 1.00 16.51 156 ARG B CA 1
ATOM 2262 C C . ARG B 2 156 ? 38.477 44.191 122.350 1.00 12.78 156 ARG B C 1
ATOM 2263 O O . ARG B 2 156 ? 37.773 45.070 122.871 1.00 12.65 156 ARG B O 1
ATOM 2271 N N . TRP B 2 157 ? 39.673 43.814 122.791 1.00 14.13 157 TRP B N 1
ATOM 2272 C CA . TRP B 2 157 ? 40.246 44.453 123.964 1.00 15.59 157 TRP B CA 1
ATOM 2273 C C . TRP B 2 157 ? 41.751 44.409 123.918 1.00 18.37 157 TRP B C 1
ATOM 2274 O O . TRP B 2 157 ? 42.408 43.859 123.035 1.00 15.95 157 TRP B O 1
ATOM 2285 N N . GLU B 2 158 ? 42.318 44.978 124.990 1.00 20.83 158 GLU B N 1
ATOM 2286 C CA . GLU B 2 158 ? 43.792 44.895 125.126 1.00 23.75 158 GLU B CA 1
ATOM 2287 C C . GLU B 2 158 ? 44.135 44.208 126.441 1.00 20.58 158 GLU B C 1
ATOM 2288 O O . GLU B 2 158 ? 43.353 44.306 127.376 1.00 19.66 158 GLU B O 1
ATOM 2294 N N . ALA B 2 159 ? 45.274 43.557 126.572 1.00 18.28 159 ALA B N 1
ATOM 2295 C CA . ALA B 2 159 ? 45.708 42.953 127.827 1.00 18.09 159 ALA B CA 1
ATOM 2296 C C . ALA B 2 159 ? 46.012 44.107 128.828 1.00 17.67 159 ALA B C 1
ATOM 2297 O O . ALA B 2 159 ? 46.393 45.185 128.378 1.00 16.38 159 ALA B O 1
ATOM 2299 N N . PRO B 2 160 ? 45.938 43.828 130.100 1.00 18.05 160 PRO B N 1
ATOM 2300 C CA . PRO B 2 160 ? 46.286 44.781 131.164 1.00 20.14 160 PRO B CA 1
ATOM 2301 C C . PRO B 2 160 ? 47.700 45.297 130.884 1.00 20.42 160 PRO B C 1
ATOM 2302 O O . PRO B 2 160 ? 48.522 44.469 130.491 1.00 19.20 160 PRO B O 1
ATOM 2306 N N . ARG B 2 161 ? 47.983 46.581 131.101 1.00 19.32 161 ARG B N 1
ATOM 2307 C CA . ARG B 2 161 ? 49.287 47.132 130.727 1.00 23.32 161 ARG B CA 1
ATOM 2308 C C . ARG B 2 161 ? 50.444 46.571 131.550 1.00 22.27 161 ARG B C 1
ATOM 2309 O O . ARG B 2 161 ? 51.532 46.639 130.977 1.00 18.22 161 ARG B O 1
ATOM 2317 N N . ASN B 2 162 ? 50.257 46.174 132.804 1.00 17.50 162 ASN B N 1
ATOM 2318 C CA . ASN B 2 162 ? 51.429 45.687 133.573 1.00 21.69 162 ASN B CA 1
ATOM 2319 C C . ASN B 2 162 ? 51.826 44.245 133.277 1.00 22.26 162 ASN B C 1
ATOM 2320 O O . ASN B 2 162 ? 52.805 43.743 133.851 1.00 22.52 162 ASN B O 1
ATOM 2325 N N . ALA B 2 163 ? 51.191 43.517 132.361 1.00 19.46 163 ALA B N 1
ATOM 2326 C CA . ALA B 2 163 ? 51.509 42.099 132.153 1.00 19.73 163 ALA B CA 1
ATOM 2327 C C . ALA B 2 163 ? 52.560 41.924 131.066 1.00 21.24 163 ALA B C 1
ATOM 2328 O O . ALA B 2 163 ? 52.332 42.471 129.978 1.00 21.14 163 ALA B O 1
ATOM 2330 N N . ASP B 2 164 ? 53.589 41.094 131.259 1.00 21.04 164 ASP B N 1
ATOM 2331 C CA . ASP B 2 164 ? 54.562 41.010 130.163 1.00 21.68 164 ASP B CA 1
ATOM 2332 C C . ASP B 2 164 ? 54.233 39.818 129.275 1.00 20.35 164 ASP B C 1
ATOM 2333 O O . ASP B 2 164 ? 54.837 38.759 129.366 1.00 20.63 164 ASP B O 1
ATOM 2338 N N . ILE B 2 165 ? 53.346 40.068 128.319 1.00 18.53 165 ILE B N 1
ATOM 2339 C CA . ILE B 2 165 ? 52.989 39.107 127.302 1.00 22.16 165 ILE B CA 1
ATOM 2340 C C . ILE B 2 165 ? 54.015 39.066 126.178 1.00 22.74 165 ILE B C 1
ATOM 2341 O O . ILE B 2 165 ? 54.461 37.978 125.777 1.00 22.08 165 ILE B O 1
ATOM 2346 N N . GLN B 2 166 ? 54.442 40.213 125.675 1.00 21.11 166 GLN B N 1
ATOM 2347 C CA . GLN B 2 166 ? 55.341 40.293 124.529 1.00 24.06 166 GLN B CA 1
ATOM 2348 C C . GLN B 2 166 ? 56.689 39.608 124.672 1.00 25.20 166 GLN B C 1
ATOM 2349 O O . GLN B 2 166 ? 57.164 39.108 123.665 1.00 23.65 166 GLN B O 1
ATOM 2351 N N . LYS B 2 167 ? 57.260 39.448 125.864 1.00 24.24 167 LYS B N 1
ATOM 2352 C CA . LYS B 2 167 ? 58.510 38.750 126.045 1.00 22.04 167 LYS B CA 1
ATOM 2353 C C . LYS B 2 167 ? 58.356 37.435 126.790 1.00 21.39 167 LYS B C 1
ATOM 2354 O O . LYS B 2 167 ? 59.354 36.795 127.135 1.00 18.43 167 LYS B O 1
ATOM 2360 N N . GLY B 2 168 ? 57.111 36.954 126.969 1.00 19.30 168 GLY B N 1
ATOM 2361 C CA . GLY B 2 168 ? 56.923 35.620 127.475 1.00 19.91 168 GLY B CA 1
ATOM 2362 C C . GLY B 2 168 ? 56.879 35.355 128.971 1.00 19.60 168 GLY B C 1
ATOM 2363 O O . GLY B 2 168 ? 56.738 34.170 129.284 1.00 16.46 168 GLY B O 1
ATOM 2364 N N . TRP B 2 169 ? 56.885 36.368 129.839 1.00 13.68 169 TRP B N 1
ATOM 2365 C CA . TRP B 2 169 ? 56.816 36.211 131.270 1.00 17.15 169 TRP B CA 1
ATOM 2366 C C . TRP B 2 169 ? 55.406 35.811 131.693 1.00 17.47 169 TRP B C 1
ATOM 2367 O O . TRP B 2 169 ? 55.269 34.978 132.606 1.00 17.93 169 TRP B O 1
ATOM 2378 N N . MET B 2 170 ? 54.372 36.302 131.007 1.00 16.41 170 MET B N 1
ATOM 2379 C CA . MET B 2 170 ? 53.008 35.831 131.306 1.00 17.83 170 MET B CA 1
ATOM 2380 C C . MET B 2 170 ? 52.302 35.309 130.065 1.00 17.67 170 MET B C 1
ATOM 2381 O O . MET B 2 170 ? 52.585 35.843 128.966 1.00 17.61 170 MET B O 1
ATOM 2386 N N . VAL B 2 171 ? 51.386 34.358 130.142 1.00 18.09 171 VAL B N 1
ATOM 2387 C CA . VAL B 2 171 ? 50.523 33.926 129.044 1.00 18.65 171 VAL B CA 1
ATOM 2388 C C . VAL B 2 171 ? 49.079 33.959 129.558 1.00 18.02 171 VAL B C 1
ATOM 2389 O O . VAL B 2 171 ? 48.814 33.329 130.587 1.00 18.61 171 VAL B O 1
ATOM 2393 N N . LEU B 2 172 ? 48.210 34.765 128.951 1.00 18.66 172 LEU B N 1
ATOM 2394 C CA . LEU B 2 172 ? 46.861 34.926 129.495 1.00 19.61 172 LEU B CA 1
ATOM 2395 C C . LEU B 2 172 ? 45.776 34.184 128.712 1.00 20.17 172 LEU B C 1
ATOM 2396 O O . LEU B 2 172 ? 45.990 33.892 127.537 1.00 18.14 172 LEU B O 1
ATOM 2401 N N . GLU B 2 173 ? 44.673 33.891 129.410 1.00 15.29 173 GLU B N 1
ATOM 2402 C CA . GLU B 2 173 ? 43.457 33.409 128.765 1.00 18.50 173 GLU B CA 1
ATOM 2403 C C . GLU B 2 173 ? 42.374 34.387 129.231 1.00 18.68 173 GLU B C 1
ATOM 2404 O O . GLU B 2 173 ? 42.585 34.973 130.290 1.00 14.97 173 GLU B O 1
ATOM 2410 N N . TYR B 2 174 ? 41.267 34.580 128.551 1.00 14.70 174 TYR B N 1
ATOM 2411 C CA . TYR B 2 174 ? 40.263 35.551 128.821 1.00 14.90 174 TYR B CA 1
ATOM 2412 C C . TYR B 2 174 ? 38.881 34.925 128.854 1.00 16.84 174 TYR B C 1
ATOM 2413 O O . TYR B 2 174 ? 38.577 34.109 127.949 1.00 16.14 174 TYR B O 1
ATOM 2422 N N . GLU B 2 175 ? 38.039 35.313 129.795 1.00 16.64 175 GLU B N 1
ATOM 2423 C CA . GLU B 2 175 ? 36.633 34.816 129.763 1.00 15.71 175 GLU B CA 1
ATOM 2424 C C . GLU B 2 175 ? 35.683 35.989 129.596 1.00 15.33 175 GLU B C 1
ATOM 2425 O O . GLU B 2 175 ? 35.703 36.918 130.422 1.00 12.47 175 GLU B O 1
ATOM 2431 N N . LEU B 2 176 ? 34.891 36.034 128.534 1.00 14.85 176 LEU B N 1
ATOM 2432 C CA . LEU B 2 176 ? 33.936 37.069 128.206 1.00 13.23 176 LEU B CA 1
ATOM 2433 C C . LEU B 2 176 ? 32.545 36.669 128.691 1.00 13.82 176 LEU B C 1
ATOM 2434 O O . LEU B 2 176 ? 32.184 35.493 128.594 1.00 12.69 176 LEU B O 1
ATOM 2439 N N . GLN B 2 177 ? 31.777 37.610 129.228 1.00 12.53 177 GLN B N 1
ATOM 2440 C CA . GLN B 2 177 ? 30.376 37.435 129.628 1.00 12.16 177 GLN B CA 1
ATOM 2441 C C . GLN B 2 177 ? 29.509 38.514 128.974 1.00 13.80 177 GLN B C 1
ATOM 2442 O O . GLN B 2 177 ? 30.038 39.610 128.763 1.00 11.69 177 GLN B O 1
ATOM 2448 N N . TYR B 2 178 ? 28.217 38.273 128.687 1.00 13.21 178 TYR B N 1
ATOM 2449 C CA . TYR B 2 178 ? 27.360 39.315 128.166 1.00 15.65 178 TYR B CA 1
ATOM 2450 C C . TYR B 2 178 ? 25.889 39.044 128.552 1.00 15.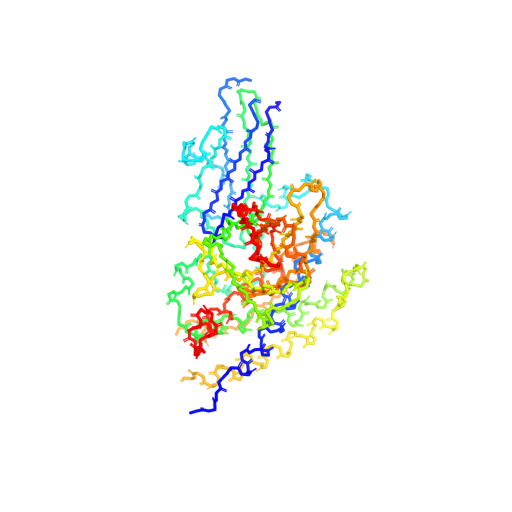75 178 TYR B C 1
ATOM 2451 O O . TYR B 2 178 ? 25.595 37.910 128.928 1.00 16.32 178 TYR B O 1
ATOM 2460 N N . LYS B 2 179 ? 25.019 40.018 128.495 1.00 14.58 179 LYS B N 1
ATOM 2461 C CA . LYS B 2 179 ? 23.600 39.780 128.800 1.00 16.73 179 LYS B CA 1
ATOM 2462 C C . LYS B 2 179 ? 22.829 41.005 128.321 1.00 18.51 179 LYS B C 1
ATOM 2463 O O . LYS B 2 179 ? 23.506 42.021 128.040 1.00 19.08 179 LYS B O 1
ATOM 2469 N N . GLU B 2 180 ? 21.516 40.928 128.201 1.00 16.72 180 GLU B N 1
ATOM 2470 C CA . GLU B 2 180 ? 20.649 42.056 127.869 1.00 18.95 180 GLU B CA 1
ATOM 2471 C C . GLU B 2 180 ? 20.621 42.960 129.095 1.00 18.18 180 GLU B C 1
ATOM 2472 O O . GLU B 2 180 ? 20.759 42.451 130.214 1.00 17.27 180 GLU B O 1
ATOM 2478 N N . VAL B 2 181 ? 20.574 44.300 128.995 1.00 18.00 181 VAL B N 1
ATOM 2479 C CA . VAL B 2 181 ? 20.831 45.155 130.171 1.00 21.57 181 VAL B CA 1
ATOM 2480 C C . VAL B 2 181 ? 19.769 45.026 131.283 1.00 22.44 181 VAL B C 1
ATOM 2481 O O . VAL B 2 181 ? 20.099 45.344 132.419 1.00 21.89 181 VAL B O 1
ATOM 2485 N N . ASN B 2 182 ? 18.596 44.529 130.938 1.00 22.19 182 ASN B N 1
ATOM 2486 C CA . ASN B 2 182 ? 17.526 44.301 131.892 1.00 25.18 182 ASN B CA 1
ATOM 2487 C C . ASN B 2 182 ? 17.584 42.948 132.562 1.00 24.74 182 ASN B C 1
ATOM 2488 O O . ASN B 2 182 ? 16.708 42.656 133.390 1.00 26.12 182 ASN B O 1
ATOM 2493 N N . GLU B 2 183 ? 18.506 42.065 132.209 1.00 23.71 183 GLU B N 1
ATOM 2494 C CA . GLU B 2 183 ? 18.585 40.736 132.787 1.00 24.58 183 GLU B CA 1
ATOM 2495 C C . GLU B 2 183 ? 19.418 40.693 134.056 1.00 23.47 183 GLU B C 1
ATOM 2496 O O . GLU B 2 183 ? 20.337 41.498 134.145 1.00 23.85 183 GLU B O 1
ATOM 2502 N N . THR B 2 184 ? 19.201 39.758 134.999 1.00 24.57 184 THR B N 1
ATOM 2503 C CA . THR B 2 184 ? 20.048 39.689 136.177 1.00 26.02 184 THR B CA 1
ATOM 2504 C C . THR B 2 184 ? 21.179 38.683 135.978 1.00 26.04 184 THR B C 1
ATOM 2505 O O . THR B 2 184 ? 22.285 38.886 136.475 1.00 26.19 184 THR B O 1
ATOM 2509 N N . LYS B 2 185 ? 20.957 37.636 135.164 1.00 25.97 185 LYS B N 1
ATOM 2510 C CA . LYS B 2 185 ? 22.062 36.700 134.945 1.00 27.46 185 LYS B CA 1
ATOM 2511 C C . LYS B 2 185 ? 22.866 36.941 133.657 1.00 22.64 185 LYS B C 1
ATOM 2512 O O . LYS B 2 185 ? 22.315 37.374 132.659 1.00 23.84 185 LYS B O 1
ATOM 2518 N N . TRP B 2 186 ? 24.137 36.624 133.689 1.00 22.28 186 TRP B N 1
ATOM 2519 C CA . TRP B 2 186 ? 25.060 36.843 132.575 1.00 24.46 186 TRP B CA 1
ATOM 2520 C C . TRP B 2 186 ? 25.312 35.547 131.810 1.00 24.15 186 TRP B C 1
ATOM 2521 O O . TRP B 2 186 ? 25.445 34.553 132.528 1.00 24.62 186 TRP B O 1
ATOM 2532 N N . LYS B 2 187 ? 25.430 35.560 130.501 1.00 22.14 187 LYS B N 1
ATOM 2533 C CA . LYS B 2 187 ? 25.768 34.318 129.782 1.00 24.21 187 LYS B CA 1
ATOM 2534 C C . LYS B 2 187 ? 27.286 34.223 129.753 1.00 24.64 187 LYS B C 1
ATOM 2535 O O . LYS B 2 187 ? 27.939 35.241 129.515 1.00 23.03 187 LYS B O 1
ATOM 2541 N N . MET B 2 188 ? 27.879 33.055 129.934 1.00 25.01 188 MET B N 1
ATOM 2542 C CA . MET B 2 188 ? 29.327 32.925 130.090 1.00 27.53 188 MET B CA 1
ATOM 2543 C C . MET B 2 188 ? 29.950 32.127 128.961 1.00 27.34 188 MET B C 1
ATOM 2544 O O . MET B 2 188 ? 29.422 31.051 128.734 1.00 27.63 188 MET B O 1
ATOM 2549 N N . MET B 2 189 ? 30.945 32.669 128.263 1.00 24.59 189 MET B N 1
ATOM 2550 C CA . MET B 2 189 ? 31.572 31.946 127.176 1.00 22.10 189 MET B CA 1
ATOM 2551 C C . MET B 2 189 ? 32.756 31.137 127.728 1.00 23.87 189 MET B C 1
ATOM 2552 O O . MET B 2 189 ? 33.367 31.537 128.738 1.00 18.79 189 MET B O 1
ATOM 2557 N N . ASP B 2 190 ? 33.175 30.090 127.015 1.00 22.75 190 ASP B N 1
ATOM 2558 C CA . ASP B 2 190 ? 34.382 29.373 127.362 1.00 25.47 190 ASP B CA 1
ATOM 2559 C C . ASP B 2 190 ? 35.572 30.332 127.098 1.00 23.27 190 ASP B C 1
ATOM 2560 O O . 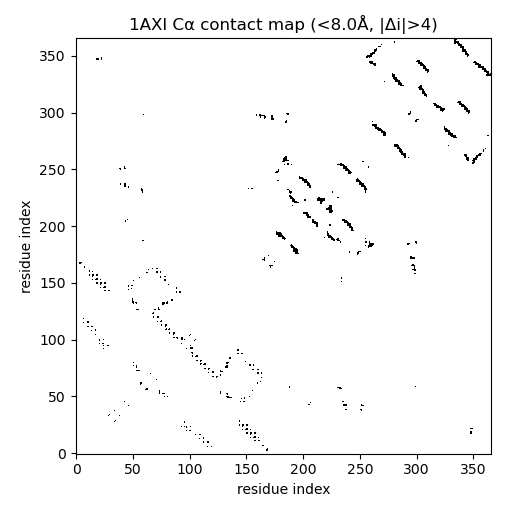ASP B 2 190 ? 35.491 31.225 126.262 1.00 20.92 190 ASP B O 1
ATOM 2565 N N . PRO B 2 191 ? 36.636 30.134 127.832 1.00 22.73 191 PRO B N 1
ATOM 2566 C CA . PRO B 2 191 ? 37.806 30.978 127.777 1.00 22.49 191 PRO B CA 1
ATOM 2567 C C . PRO B 2 191 ? 38.538 30.897 126.441 1.00 20.59 191 PRO B C 1
ATOM 2568 O O . PRO B 2 191 ? 38.473 29.871 125.758 1.00 19.99 191 PRO B O 1
ATOM 2572 N N . ILE B 2 192 ? 39.184 31.986 126.021 1.00 15.91 192 ILE B N 1
ATOM 2573 C CA . ILE B 2 192 ? 39.906 32.012 124.748 1.00 15.28 192 ILE B CA 1
ATOM 2574 C C . ILE B 2 192 ? 41.303 32.561 124.944 1.00 15.06 192 ILE B C 1
ATOM 2575 O O . ILE B 2 192 ? 41.558 33.218 126.001 1.00 12.82 192 ILE B O 1
ATOM 2580 N N . LEU B 2 193 ? 42.145 32.436 123.955 1.00 14.94 193 LEU B N 1
ATOM 2581 C CA . LEU B 2 193 ? 43.516 32.911 123.974 1.00 17.00 193 LEU B CA 1
ATOM 2582 C C . LEU B 2 193 ? 43.723 34.252 123.308 1.00 15.91 193 LEU B C 1
ATOM 2583 O O . LEU B 2 193 ? 44.779 34.851 123.496 1.00 17.52 193 LEU B O 1
ATOM 2588 N N . THR B 2 194 ? 42.758 34.710 122.522 1.00 16.01 194 THR B N 1
ATOM 2589 C CA . THR B 2 194 ? 42.949 35.941 121.737 1.00 16.28 194 THR B CA 1
ATOM 2590 C C . THR B 2 194 ? 42.379 37.149 122.460 1.00 17.44 194 THR B C 1
ATOM 2591 O O . THR B 2 194 ? 41.633 36.988 123.428 1.00 14.38 194 THR B O 1
ATOM 2595 N N . THR B 2 195 ? 42.617 38.353 121.912 1.00 18.26 195 THR B N 1
ATOM 2596 C CA . THR B 2 195 ? 42.038 39.544 122.494 1.00 18.51 195 THR B CA 1
ATOM 2597 C C . THR B 2 195 ? 40.849 40.074 121.692 1.00 19.12 195 THR B C 1
ATOM 2598 O O . THR B 2 195 ? 40.566 41.286 121.714 1.00 16.99 195 THR B O 1
ATOM 2602 N N . SER B 2 196 ? 40.168 39.185 120.993 1.00 18.23 196 SER B N 1
ATOM 2603 C CA . SER B 2 196 ? 38.942 39.514 120.290 1.00 21.13 196 SER B CA 1
ATOM 2604 C C . SER B 2 196 ? 38.133 38.248 120.006 1.00 20.66 196 SER B C 1
ATOM 2605 O O . SER B 2 196 ? 38.711 37.170 119.822 1.00 21.63 196 SER B O 1
ATOM 2608 N N . VAL B 2 197 ? 36.814 38.369 119.878 1.00 19.79 197 VAL B N 1
ATOM 2609 C CA . VAL B 2 197 ? 35.859 37.299 119.653 1.00 17.58 197 VAL B CA 1
ATOM 2610 C C . VAL B 2 197 ? 34.486 37.802 119.221 1.00 17.13 197 VAL B C 1
ATOM 2611 O O . VAL B 2 197 ? 33.978 38.816 119.635 1.00 17.19 197 VAL B O 1
ATOM 2615 N N . PRO B 2 198 ? 33.745 37.072 118.361 1.00 16.64 198 PRO B N 1
ATOM 2616 C CA . PRO B 2 198 ? 32.407 37.388 117.987 1.00 16.12 198 PRO B CA 1
ATOM 2617 C C . PRO B 2 198 ? 31.382 37.072 119.076 1.00 16.43 198 PRO B C 1
ATOM 2618 O O . PRO B 2 198 ? 31.542 36.129 119.846 1.00 15.16 198 PRO B O 1
ATOM 2622 N N . VAL B 2 199 ? 30.248 37.797 119.044 1.00 11.78 199 VAL B N 1
ATOM 2623 C CA . VAL B 2 199 ? 29.114 37.456 119.877 1.00 12.45 199 VAL B CA 1
ATOM 2624 C C . VAL B 2 199 ? 27.957 37.377 118.864 1.00 15.95 199 VAL B C 1
ATOM 2625 O O . VAL B 2 199 ? 27.796 38.350 118.101 1.00 15.62 199 VAL B O 1
ATOM 2629 N N . TYR B 2 200 ? 27.213 36.301 118.787 1.00 15.02 200 TYR B N 1
ATOM 2630 C CA . TYR B 2 200 ? 26.303 36.069 117.681 1.00 19.26 200 TYR B CA 1
ATOM 2631 C C . TYR B 2 200 ? 24.819 36.234 118.048 1.00 19.65 200 TYR B C 1
ATOM 2632 O O . TYR B 2 200 ? 24.486 36.055 119.197 1.00 17.81 200 TYR B O 1
ATOM 2641 N N . SER B 2 201 ? 23.974 36.529 117.096 1.00 21.67 201 SER B N 1
ATOM 2642 C CA . SER B 2 201 ? 22.555 36.571 117.208 1.00 23.52 201 SER B CA 1
ATOM 2643 C C . SER B 2 201 ? 21.972 37.482 118.273 1.00 21.96 201 SER B C 1
ATOM 2644 O O . SER B 2 201 ? 21.054 37.075 118.972 1.00 22.04 201 SER B O 1
ATOM 2647 N N . LEU B 2 202 ? 22.417 38.709 118.371 1.00 20.26 202 LEU B N 1
ATOM 2648 C CA . LEU B 2 202 ? 21.883 39.676 119.325 1.00 18.50 202 LEU B CA 1
ATOM 2649 C C . LEU B 2 202 ? 20.658 40.299 118.661 1.00 19.88 202 LEU B C 1
ATOM 2650 O O . LEU B 2 202 ? 20.692 40.485 117.443 1.00 16.17 202 LEU B O 1
ATOM 2655 N N . LYS B 2 203 ? 19.585 40.571 119.390 1.00 20.59 203 LYS B N 1
ATOM 2656 C CA . LYS B 2 203 ? 18.418 41.247 118.827 1.00 20.84 203 LYS B CA 1
ATOM 2657 C C . LYS B 2 203 ? 18.731 42.726 118.658 1.00 19.42 203 LYS B C 1
ATOM 2658 O O . LYS B 2 203 ? 19.058 43.356 119.671 1.00 19.43 203 LYS B O 1
ATOM 2664 N N . VAL B 2 204 ? 18.469 43.321 117.491 1.00 20.45 204 VAL B N 1
ATOM 2665 C CA . VAL B 2 204 ? 18.797 44.728 117.247 1.00 21.73 204 VAL B CA 1
ATOM 2666 C C . VAL B 2 204 ? 17.940 45.694 118.048 1.00 25.80 204 VAL B C 1
ATOM 2667 O O . VAL B 2 204 ? 18.236 46.855 118.296 1.00 26.62 204 VAL B O 1
ATOM 2671 N N . ASP B 2 205 ? 16.820 45.224 118.538 1.00 25.38 205 ASP B N 1
ATOM 2672 C CA . ASP B 2 205 ? 15.836 45.878 119.333 1.00 30.47 205 ASP B CA 1
ATOM 2673 C C . ASP B 2 205 ? 16.245 45.977 120.799 1.00 27.93 205 ASP B C 1
ATOM 2674 O O . ASP B 2 205 ? 15.503 46.611 121.547 1.00 27.57 205 ASP B O 1
ATOM 2679 N N . LYS B 2 206 ? 17.262 45.250 121.246 1.00 23.08 206 LYS B N 1
ATOM 2680 C CA . LYS B 2 206 ? 17.589 45.238 122.664 1.00 25.49 206 LYS B CA 1
ATOM 2681 C C . LYS B 2 206 ? 18.980 45.847 122.937 1.00 25.14 206 LYS B C 1
ATOM 2682 O O . LYS B 2 206 ? 19.853 45.677 122.082 1.00 24.78 206 LYS B O 1
ATOM 2688 N N . GLU B 2 207 ? 19.221 46.394 124.122 1.00 21.42 207 GLU B N 1
ATOM 2689 C CA . GLU B 2 207 ? 20.563 46.828 124.476 1.00 17.98 207 GLU B CA 1
ATOM 2690 C C . GLU B 2 207 ? 21.256 45.716 125.266 1.00 16.97 207 GLU B C 1
ATOM 2691 O O . GLU B 2 207 ? 20.717 45.062 126.153 1.00 14.13 207 GLU B O 1
ATOM 2697 N N . TYR B 2 208 ? 22.549 45.481 124.970 1.00 12.41 208 TYR B N 1
ATOM 2698 C CA . TYR B 2 208 ? 23.372 44.491 125.616 1.00 11.63 208 TYR B CA 1
ATOM 2699 C C . TYR B 2 208 ? 24.567 45.101 126.356 1.00 13.28 208 TYR B C 1
ATOM 2700 O O . TYR B 2 208 ? 24.886 46.273 126.159 1.00 12.57 208 TYR B O 1
ATOM 2709 N N . GLU B 2 209 ? 25.233 44.315 127.213 1.00 12.45 209 GLU B N 1
ATOM 2710 C CA . GLU B 2 209 ? 26.420 44.778 127.920 1.00 14.81 209 GLU B CA 1
ATOM 2711 C C . GLU B 2 209 ? 27.385 43.595 128.070 1.00 15.54 209 GLU B C 1
ATOM 2712 O O . GLU B 2 209 ? 26.957 42.462 128.029 1.00 13.17 209 GLU B O 1
ATOM 2718 N N . VAL B 2 210 ? 28.696 43.862 127.973 1.00 14.02 210 VAL B N 1
ATOM 2719 C CA . VAL B 2 210 ? 29.712 42.839 127.890 1.00 12.34 210 VAL B CA 1
ATOM 2720 C C . VAL B 2 210 ? 30.857 43.063 128.874 1.00 13.56 210 VAL B C 1
ATOM 2721 O O . VAL B 2 210 ? 31.133 44.258 129.172 1.00 13.25 210 VAL B O 1
ATOM 2725 N N . ARG B 2 211 ? 31.422 42.051 129.520 1.00 12.11 211 ARG B N 1
ATOM 2726 C CA . ARG B 2 211 ? 32.553 42.320 130.432 1.00 13.77 211 ARG B CA 1
ATOM 2727 C C . ARG B 2 211 ? 33.572 41.176 130.259 1.00 13.51 211 ARG B C 1
ATOM 2728 O O . ARG B 2 211 ? 33.130 40.085 129.864 1.00 13.58 211 ARG B O 1
ATOM 2736 N N . VAL B 2 212 ? 34.847 41.387 130.512 1.00 12.06 212 VAL B N 1
ATOM 2737 C CA . VAL B 2 212 ? 35.875 40.371 130.306 1.00 12.77 212 VAL B CA 1
ATOM 2738 C C . VAL B 2 212 ? 36.842 40.235 131.466 1.00 13.61 212 VAL B C 1
ATOM 2739 O O . VAL B 2 212 ? 37.228 41.279 131.984 1.00 9.90 212 VAL B O 1
ATOM 2743 N N . ARG B 2 213 ? 37.369 39.038 131.820 1.00 13.07 213 ARG B N 1
ATOM 2744 C CA . ARG B 2 213 ? 38.360 39.012 132.894 1.00 13.31 213 ARG B CA 1
ATOM 2745 C C . ARG B 2 213 ? 39.524 38.136 132.442 1.00 15.82 213 ARG B C 1
ATOM 2746 O O . ARG B 2 213 ? 39.287 37.348 131.526 1.00 15.03 213 ARG B O 1
ATOM 2754 N N . SER B 2 214 ? 40.679 38.108 133.088 1.00 13.79 214 SER B N 1
ATOM 2755 C CA . SER B 2 214 ? 41.757 37.257 132.637 1.00 16.32 214 SER B CA 1
ATOM 2756 C C . SER B 2 214 ? 42.326 36.311 133.683 1.00 16.44 214 SER B C 1
ATOM 2757 O O . SER B 2 214 ? 42.175 36.611 134.873 1.00 16.70 214 SER B O 1
ATOM 2760 N N . LYS B 2 215 ? 43.192 35.408 133.211 1.00 16.67 215 LYS B N 1
ATOM 2761 C CA . LYS B 2 215 ? 43.878 34.527 134.171 1.00 19.39 215 LYS B CA 1
ATOM 2762 C C . LYS B 2 215 ? 45.165 34.101 133.475 1.00 19.70 215 LYS B C 1
ATOM 2763 O O . LYS B 2 215 ? 45.139 33.961 132.247 1.00 14.86 215 LYS B O 1
ATOM 2769 N N . GLN B 2 216 ? 46.179 33.766 134.240 1.00 18.00 216 GLN B N 1
ATOM 2770 C CA . GLN B 2 216 ? 47.415 33.172 133.770 1.00 17.88 216 GLN B CA 1
ATOM 2771 C C . GLN B 2 216 ? 47.109 31.698 133.472 1.00 19.35 216 GLN B C 1
ATOM 2772 O O . GLN B 2 216 ? 46.407 31.017 134.225 1.00 17.81 216 GLN B O 1
ATOM 2778 N N . ARG B 2 217 ? 47.577 31.208 132.337 1.00 17.91 217 ARG B N 1
ATOM 2779 C CA . ARG B 2 217 ? 47.268 29.835 131.936 1.00 24.10 217 ARG B CA 1
ATOM 2780 C C . ARG B 2 217 ? 47.767 28.794 132.947 1.00 25.13 217 ARG B C 1
ATOM 2781 O O . ARG B 2 217 ? 48.908 28.814 133.375 1.00 20.55 217 ARG B O 1
ATOM 2789 N N . ASN B 2 218 ? 46.849 27.905 133.280 1.00 28.72 218 ASN B N 1
ATOM 2790 C CA . ASN B 2 218 ? 47.038 26.858 134.262 1.00 34.34 218 ASN B CA 1
ATOM 2791 C C . ASN B 2 218 ? 47.434 27.261 135.660 1.00 34.62 218 ASN B C 1
ATOM 2792 O O . ASN B 2 218 ? 47.881 26.321 136.360 1.00 38.10 218 ASN B O 1
ATOM 2797 N N . SER B 2 219 ? 47.281 28.494 136.146 1.00 33.25 219 SER B N 1
ATOM 2798 C CA . SER B 2 219 ? 47.666 28.758 137.537 1.00 31.01 219 SER B CA 1
ATOM 2799 C C . SER B 2 219 ? 46.981 29.976 138.141 1.00 30.39 219 SER B C 1
ATOM 2800 O O . SER B 2 219 ? 46.374 30.745 137.413 1.00 26.30 219 SER B O 1
ATOM 2803 N N . GLY B 2 220 ? 46.996 30.127 139.477 1.00 26.03 220 GLY B N 1
ATOM 2804 C CA . GLY B 2 220 ? 46.306 31.233 140.111 1.00 24.88 220 GLY B CA 1
ATOM 2805 C C . GLY B 2 220 ? 44.827 31.223 139.767 1.00 25.78 220 GLY B C 1
ATOM 2806 O O . GLY B 2 220 ? 44.193 30.192 139.487 1.00 26.99 220 GLY B O 1
ATOM 2807 N N . ASN B 2 221 ? 44.167 32.354 139.892 1.00 23.93 221 ASN B N 1
ATOM 2808 C CA . ASN B 2 221 ? 42.747 32.457 139.621 1.00 25.30 221 ASN B CA 1
ATOM 2809 C C . ASN B 2 221 ? 42.410 33.591 138.642 1.00 21.13 221 ASN B C 1
ATOM 2810 O O . ASN B 2 221 ? 43.236 34.458 138.390 1.00 21.07 221 ASN B O 1
ATOM 2815 N N . TYR B 2 222 ? 41.181 33.627 138.156 1.00 20.37 222 TYR B N 1
ATOM 2816 C CA . TYR B 2 222 ? 40.734 34.818 137.390 1.00 20.03 222 TYR B CA 1
ATOM 2817 C C . TYR B 2 222 ? 40.792 36.071 138.273 1.00 20.84 222 TYR B C 1
ATOM 2818 O O . TYR B 2 222 ? 40.350 35.997 139.408 1.00 18.07 222 TYR B O 1
ATOM 2827 N N . GLY B 2 223 ? 41.106 37.229 137.736 1.00 18.21 223 GLY B N 1
ATOM 2828 C CA . GLY B 2 223 ? 41.066 38.515 138.367 1.00 15.27 223 GLY B CA 1
ATOM 2829 C C . GLY B 2 223 ? 39.680 39.167 138.208 1.00 15.72 223 GLY B C 1
ATOM 2830 O O . GLY B 2 223 ? 38.717 38.540 137.790 1.00 15.03 223 GLY B O 1
ATOM 2831 N N . GLU B 2 224 ? 39.575 40.443 138.521 1.00 17.22 224 GLU B N 1
ATOM 2832 C CA . GLU B 2 224 ? 38.333 41.190 138.401 1.00 19.90 224 GLU B CA 1
ATOM 2833 C C . GLU B 2 224 ? 37.919 41.434 136.935 1.00 18.31 224 GLU B C 1
ATOM 2834 O O . GLU B 2 224 ? 38.789 41.516 136.061 1.00 16.25 224 GLU B O 1
ATOM 2840 N N . PHE B 2 225 ? 36.640 41.642 136.714 1.00 19.23 225 PHE B N 1
ATOM 2841 C CA . PHE B 2 225 ? 36.078 42.010 135.435 1.00 19.89 225 PHE B CA 1
ATOM 2842 C C . PHE B 2 225 ? 36.488 43.413 135.003 1.00 21.08 225 PHE B C 1
ATOM 2843 O O . PHE B 2 225 ? 36.634 44.334 135.800 1.00 20.16 225 PHE B O 1
ATOM 2851 N N . SER B 2 226 ? 36.607 43.620 133.689 1.00 16.74 226 SER B N 1
ATOM 2852 C CA . SER B 2 226 ? 36.860 44.905 133.079 1.00 15.68 226 SER B CA 1
ATOM 2853 C C . SER B 2 226 ? 35.663 45.828 133.337 1.00 17.12 226 SER B C 1
ATOM 2854 O O . SER B 2 226 ? 34.638 45.308 133.777 1.00 15.27 226 SER B O 1
ATOM 2857 N N . GLU B 2 227 ? 35.769 47.101 132.949 1.00 19.03 227 GLU B N 1
ATOM 2858 C CA . GLU B 2 227 ? 34.545 47.949 133.010 1.00 22.83 227 GLU B CA 1
ATOM 2859 C C . GLU B 2 227 ? 33.545 47.403 131.981 1.00 18.42 227 GLU B C 1
ATOM 2860 O O . GLU B 2 227 ? 33.986 46.763 131.007 1.00 18.50 227 GLU B O 1
ATOM 2862 N N . VAL B 2 228 ? 32.247 47.592 132.172 1.00 20.08 228 VAL B N 1
ATOM 2863 C CA . VAL B 2 228 ? 31.306 47.073 131.216 1.00 21.51 228 VAL B CA 1
ATOM 2864 C C . VAL B 2 228 ? 31.304 47.899 129.905 1.00 21.87 228 VAL B C 1
ATOM 2865 O O . VAL B 2 228 ? 31.427 49.110 129.955 1.00 17.14 228 VAL B O 1
ATOM 2869 N N . LEU B 2 229 ? 31.105 47.157 128.799 1.00 13.57 229 LEU B N 1
ATOM 2870 C CA . LEU B 2 229 ? 30.920 47.805 127.519 1.00 15.18 229 LEU B CA 1
ATOM 2871 C C . LEU B 2 229 ? 29.454 47.665 127.125 1.00 14.65 229 LEU B C 1
ATOM 2872 O O . LEU B 2 229 ? 28.913 46.546 127.051 1.00 13.73 229 LEU B O 1
ATOM 2877 N N . TYR B 2 230 ? 28.801 48.782 126.871 1.00 14.43 230 TYR B N 1
ATOM 2878 C CA . TYR B 2 230 ? 27.407 48.784 126.419 1.00 12.81 230 TYR B CA 1
ATOM 2879 C C . TYR B 2 230 ? 27.279 48.568 124.896 1.00 14.59 230 TYR B C 1
ATOM 2880 O O . TYR B 2 230 ? 27.983 49.242 124.151 1.00 11.51 230 TYR B O 1
ATOM 2889 N N . VAL B 2 231 ? 26.349 47.757 124.437 1.00 14.45 231 VAL B N 1
ATOM 2890 C CA . VAL B 2 231 ? 26.142 47.519 123.003 1.00 14.62 231 VAL B CA 1
ATOM 2891 C C . VAL B 2 231 ? 24.740 47.939 122.572 1.00 14.63 231 VAL B C 1
ATOM 2892 O O . VAL B 2 231 ? 23.755 47.307 122.945 1.00 15.93 231 VAL B O 1
ATOM 2896 N N . THR B 2 232 ? 24.660 48.972 121.768 1.00 15.28 232 THR B N 1
ATOM 2897 C CA . THR B 2 232 ? 23.384 49.435 121.218 1.00 20.09 232 THR B CA 1
ATOM 2898 C C . THR B 2 232 ? 23.481 49.374 119.697 1.00 18.18 232 THR B C 1
ATOM 2899 O O . THR B 2 232 ? 24.230 50.130 119.092 1.00 16.28 232 THR B O 1
ATOM 2903 N N . LEU B 2 233 ? 22.757 48.479 119.062 1.00 16.97 233 LEU B N 1
ATOM 2904 C CA . LEU B 2 233 ? 22.806 48.204 117.633 1.00 20.13 233 LEU B CA 1
ATOM 2905 C C . LEU B 2 233 ? 21.894 49.147 116.857 1.00 18.58 233 LEU B C 1
ATOM 2906 O O . LEU B 2 233 ? 20.877 49.507 117.422 1.00 23.12 233 LEU B O 1
ATOM 2911 N N . PRO B 2 234 ? 22.257 49.655 115.704 1.00 19.72 234 PRO B N 1
ATOM 2912 C CA . PRO B 2 234 ? 21.332 50.441 114.897 1.00 20.56 234 PRO B CA 1
ATOM 2913 C C . PRO B 2 234 ? 20.119 49.592 114.504 1.00 21.02 234 PRO B C 1
ATOM 2914 O O . PRO B 2 234 ? 20.194 48.359 114.417 1.00 18.57 234 PRO B O 1
ATOM 2918 N N . GLN B 2 235 ? 18.971 50.225 114.259 1.00 21.79 235 GLN B N 1
ATOM 2919 C CA . GLN B 2 235 ? 17.813 49.462 113.836 1.00 25.55 235 GLN B CA 1
ATOM 2920 C C . GLN B 2 235 ? 16.873 50.303 112.978 1.00 27.40 235 GLN B C 1
ATOM 2921 O O . GLN B 2 235 ? 16.692 51.474 113.287 1.00 26.45 235 GLN B O 1
ATOM 2927 N N . MET B 2 236 ? 16.134 49.610 112.110 1.00 29.77 236 MET B N 1
ATOM 2928 C CA . MET B 2 236 ? 15.125 50.328 111.325 1.00 35.32 236 MET B CA 1
ATOM 2929 C C . MET B 2 236 ? 13.929 49.405 111.003 1.00 36.98 236 MET B C 1
ATOM 2930 O O . MET B 2 236 ? 12.827 50.033 110.895 1.00 39.56 236 MET B O 1
#

Secondary structure (DSSP, 8-state):
---SHHHHHHHHHHHHHHHHHHHHHHHHHHHHH--HHHHHHHHH-----GGGGS----SHHHHHTS-HHHHHHHHHHHHHHHTTGGGGGHHHHHH--STT--HHHHHHHHHHHHHHHHHHHHHT--HHHH---------HHHHHHHHHHHHHHHHHHHHHHHHHHHHHSTTTTT-/---EEEEEBSSSS-EEEEE----S-EEEEEE----EE-S-SSTT-TTEEEE-GGG--SSSEEEEEEEETTEEEEEEEEEGGGGB-PPPPEEEEEEE-S--SS-SEEEEEEEEE--TTS-TTTTS--EEEEEEEEETT-SSPEEPPPBSSSEEEEEEEETTS-EEEEEEEEETTSS--------EEE-----

Sequence (366 aa):
TIPLSRLFDNAMLRAHRLHQLAFDTYQEFEEAYIPKEQKYSFLQNPSLCFSESIPTPSNREETQQKSNLELLRISLLLIQSWLEPVQFLRSVFANSLVYGASDSNVYDLLKDLEERIQTLMGRLTGQIFKQTYSKFDTALLKNYGLLYCFRRDMTYVATYLRIVQCRSVEGSCGFEPKFTKCRSPERETFSCHWTDEGPIQLFYTRRNEWKECPDYVSAGENSCYFNSSFTSIAIPYCIKLTSNGGTVDEKCFSVDEIVQPDPPIALNWTLLNVSLTGIHADIQVRWEAPRNADIQKGWMVLEYELQYKEVNETKWKMMDPILTTSVPVYSLKVDKEYEVRVRSKQRNSGNYGEFSEVLYVTLPQM

Organism: Homo sapiens (NCBI:txid9606)

Radius of gyration: 23.2 Å; Cα contacts (8 Å, |Δi|>4): 676; chains: 2; bounding box: 65×46×66 Å